Protein AF-A0A0D9NKM1-F1 (afdb_monomer_lite)

pLDDT: mean 74.07, std 20.13, range [27.69, 98.06]

Radius of gyration: 85.57 Å; chains: 1; bounding box: 146×64×256 Å

Sequence (372 aa):
MTLIENIRQVRGDVRSMIGICEGA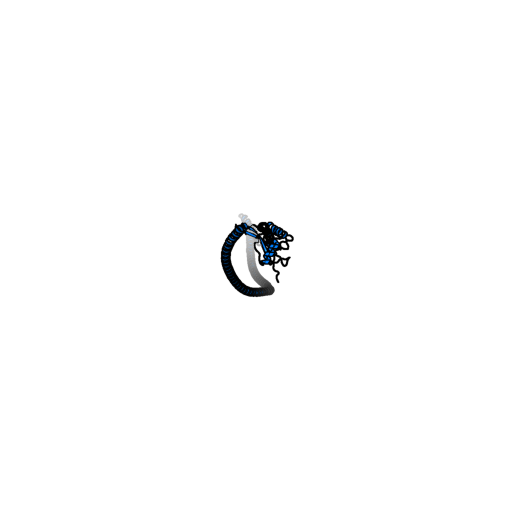SSGAVEEGFKLEVLRLAKSVSAQAENIVEGTAILEDQLQFSEMAQAGMRRELGKLQETFNIRLQDHVKAETKEIKLRLAEHMEKQFNSRFVALVQEVRQADAEASPCQTEREKRLDEKEQRLCEMEKRLTERQEQLTLRETSLRETRIEVNSRMRELAAARGHSSEHVEEMLDGRFLTMQTTLKEISGIGVSIQRQVNITSEVVEQISSDLSKLGGPTPPSTTEAGKPRWLYKYQSLRFWDSTIDGLLNSLGLLNVVGVENMEPKELRQLLLDTLEPTSLQHAILLVVDGPAEVWFCFPGIRHGEEFEAENGQCPYHKNCILVKRVEFHDETGTLKIGLKFRKVHPVV

Structure (mmCIF, N/CA/C/O backbone):
data_AF-A0A0D9NKM1-F1
#
_entry.id   AF-A0A0D9NKM1-F1
#
loop_
_atom_site.group_PDB
_atom_site.id
_atom_site.type_symbol
_atom_site.label_atom_id
_atom_site.label_alt_id
_atom_site.label_comp_id
_atom_site.label_asym_id
_atom_site.label_entity_id
_atom_site.label_seq_id
_atom_site.pdbx_PDB_ins_code
_atom_site.Cartn_x
_atom_site.Cartn_y
_atom_site.Cartn_z
_atom_site.occupancy
_atom_site.B_iso_or_equiv
_atom_site.auth_seq_id
_atom_site.auth_comp_id
_atom_site.auth_asym_id
_atom_site.auth_atom_id
_atom_site.pdbx_PDB_model_num
ATOM 1 N N . MET A 1 1 ? -61.621 1.990 89.778 1.00 58.97 1 MET A N 1
ATOM 2 C CA . MET A 1 1 ? -61.119 3.340 90.114 1.00 58.97 1 MET A CA 1
ATOM 3 C C . MET A 1 1 ? -59.719 3.439 89.519 1.00 58.97 1 MET A C 1
ATOM 5 O O . MET A 1 1 ? -58.965 2.491 89.690 1.00 58.97 1 MET A O 1
ATOM 9 N N . THR A 1 2 ? -59.408 4.443 88.696 1.00 80.81 2 THR A N 1
ATOM 10 C CA . THR A 1 2 ? -58.079 4.536 88.052 1.00 80.81 2 THR A CA 1
ATOM 11 C C . THR A 1 2 ? -57.037 5.031 89.061 1.00 80.81 2 THR A C 1
ATOM 13 O O . THR A 1 2 ? -57.402 5.694 90.027 1.00 80.81 2 THR A O 1
ATOM 16 N N . LEU A 1 3 ? -55.742 4.762 88.846 1.00 79.94 3 LEU A N 1
ATOM 17 C CA . LEU A 1 3 ? -54.659 5.271 89.711 1.00 79.94 3 LEU A CA 1
ATOM 18 C C . LEU A 1 3 ? -54.757 6.794 89.914 1.00 79.94 3 LEU A C 1
ATOM 20 O O . LEU A 1 3 ? -54.610 7.306 91.020 1.00 79.94 3 LEU A O 1
ATOM 24 N N . ILE A 1 4 ? -55.090 7.506 88.835 1.00 81.94 4 ILE A N 1
ATOM 25 C CA . ILE A 1 4 ? -55.340 8.951 88.831 1.00 81.94 4 ILE A CA 1
ATOM 26 C C . ILE A 1 4 ? -56.501 9.319 89.764 1.00 81.94 4 ILE A C 1
ATOM 28 O O . ILE A 1 4 ? -56.433 10.330 90.460 1.00 81.94 4 ILE A O 1
ATOM 32 N N . GLU A 1 5 ? -57.556 8.511 89.792 1.00 82.75 5 GLU A N 1
ATOM 33 C CA . GLU A 1 5 ? -58.716 8.734 90.651 1.00 82.75 5 GLU A CA 1
ATOM 34 C C . GLU A 1 5 ? -58.392 8.481 92.129 1.00 82.75 5 GLU A C 1
ATOM 36 O O . GLU A 1 5 ? -58.763 9.289 92.976 1.00 82.75 5 GLU A O 1
ATOM 41 N N . ASN A 1 6 ? -57.590 7.456 92.436 1.00 82.81 6 ASN A N 1
ATOM 42 C CA . ASN A 1 6 ? -57.100 7.207 93.797 1.00 82.81 6 ASN A CA 1
ATOM 43 C C . ASN A 1 6 ? -56.222 8.369 94.295 1.00 82.81 6 ASN A C 1
ATOM 45 O O . ASN A 1 6 ? -56.398 8.840 95.414 1.00 82.81 6 ASN A O 1
ATOM 49 N N . ILE A 1 7 ? -55.316 8.888 93.452 1.00 81.75 7 ILE A N 1
ATOM 50 C CA . ILE A 1 7 ? -54.470 10.053 93.776 1.00 81.75 7 ILE A CA 1
ATOM 51 C C . ILE A 1 7 ? -55.327 11.297 94.044 1.00 81.75 7 ILE A C 1
ATOM 53 O O . ILE A 1 7 ? -55.065 12.050 94.986 1.00 81.75 7 ILE A O 1
ATOM 57 N N . ARG A 1 8 ? -56.359 11.535 93.224 1.00 85.69 8 ARG A N 1
ATOM 58 C CA . ARG A 1 8 ? -57.293 12.655 93.421 1.00 85.69 8 ARG A CA 1
ATOM 59 C C . ARG A 1 8 ? -58.066 12.523 94.728 1.00 85.69 8 ARG A C 1
ATOM 61 O O . ARG A 1 8 ? -58.210 13.532 95.419 1.00 85.69 8 ARG A O 1
ATOM 68 N N . GLN A 1 9 ? -58.509 11.315 95.068 1.00 84.25 9 GLN A N 1
ATOM 69 C CA . GLN A 1 9 ? -59.251 11.049 96.293 1.00 84.25 9 GLN A CA 1
ATOM 70 C C . GLN A 1 9 ? -58.372 11.215 97.538 1.00 84.25 9 GLN A C 1
ATOM 72 O O . GLN A 1 9 ? -58.764 11.960 98.431 1.00 84.25 9 GLN A O 1
ATOM 77 N N . VAL A 1 10 ? -57.139 10.687 97.549 1.00 86.75 10 VAL A N 1
ATOM 78 C CA . VAL A 1 10 ? -56.172 10.923 98.641 1.00 86.75 10 VAL A CA 1
ATOM 79 C C . VAL A 1 10 ? -55.946 12.417 98.830 1.00 86.75 10 VAL A C 1
ATOM 81 O O . VAL A 1 10 ? -55.981 12.925 99.948 1.00 86.75 10 VAL A O 1
ATOM 84 N N . ARG A 1 11 ? -55.763 13.156 97.728 1.00 84.38 11 ARG A N 1
ATOM 85 C CA . ARG A 1 11 ? -55.582 14.611 97.773 1.00 84.38 11 ARG A CA 1
ATOM 86 C C . ARG A 1 11 ? -56.808 15.332 98.348 1.00 84.38 11 ARG A C 1
ATOM 88 O O . ARG A 1 11 ? -56.641 16.350 99.017 1.00 84.38 11 ARG A O 1
ATOM 95 N N . GLY A 1 12 ? -58.017 14.846 98.065 1.00 84.94 12 GLY A N 1
ATOM 96 C CA . GLY A 1 12 ? -59.276 15.368 98.605 1.00 84.94 12 GLY A CA 1
ATOM 97 C C . GLY A 1 12 ? -59.462 15.055 100.091 1.00 84.94 12 GLY A C 1
ATOM 98 O O . GLY A 1 12 ? -59.785 15.956 100.868 1.00 84.94 12 GLY A O 1
ATOM 99 N N . ASP A 1 13 ? -59.185 13.817 100.496 1.00 84.56 13 ASP A N 1
ATOM 100 C CA . ASP A 1 13 ? -59.302 13.343 101.875 1.00 84.56 13 ASP A CA 1
ATOM 101 C C . ASP A 1 13 ? -58.265 14.038 102.782 1.00 84.56 13 ASP A C 1
ATOM 103 O O . ASP A 1 13 ? -58.630 14.574 103.827 1.00 84.56 13 ASP A O 1
ATOM 107 N N . VAL A 1 14 ? -57.003 14.163 102.344 1.00 83.06 14 VAL A N 1
ATOM 108 C CA . VAL A 1 14 ? -55.947 14.916 103.059 1.00 83.06 14 VAL A CA 1
ATOM 109 C C . VAL A 1 14 ? -56.304 16.398 103.190 1.00 83.06 14 VAL A C 1
ATOM 111 O O . VAL A 1 14 ? -56.140 16.983 104.258 1.00 83.06 14 VAL A O 1
ATOM 114 N N . ARG A 1 15 ? -56.827 17.024 102.128 1.00 85.81 15 ARG A N 1
ATOM 115 C CA . ARG A 1 15 ? -57.275 18.425 102.179 1.00 85.81 15 ARG A CA 1
ATOM 116 C C . ARG A 1 15 ? -58.427 18.616 103.169 1.00 85.81 15 ARG A C 1
ATOM 118 O O . ARG A 1 15 ? -58.456 19.620 103.873 1.00 85.81 15 ARG A O 1
ATOM 125 N N . SER A 1 16 ? -59.343 17.653 103.236 1.00 83.94 16 SER A N 1
ATOM 126 C CA . SER A 1 16 ? -60.451 17.659 104.195 1.00 83.94 16 SER A CA 1
ATOM 127 C C . SER A 1 16 ? -59.942 17.497 105.630 1.00 83.94 16 SER A C 1
ATOM 129 O O . SER A 1 16 ? -60.365 18.243 106.505 1.00 83.94 16 SER A O 1
ATOM 131 N N . MET A 1 17 ? -58.970 16.607 105.866 1.00 82.31 17 MET A N 1
ATOM 132 C CA . MET A 1 17 ? -58.300 16.473 107.168 1.00 82.31 17 MET A CA 1
ATOM 133 C C . MET A 1 17 ? -57.612 17.772 107.606 1.00 82.31 17 MET A C 1
ATOM 135 O O . MET A 1 17 ? -57.764 18.167 108.757 1.00 82.31 17 MET A O 1
ATOM 139 N N . ILE A 1 18 ? -56.889 18.448 106.703 1.00 79.62 18 ILE A N 1
ATOM 140 C CA . ILE A 1 18 ? -56.246 19.744 106.981 1.00 79.62 18 ILE A CA 1
ATOM 141 C C . ILE A 1 18 ? -57.295 20.780 107.404 1.00 79.62 18 ILE A C 1
ATOM 143 O O . ILE A 1 18 ? -57.150 21.377 108.465 1.00 79.62 18 ILE A O 1
ATOM 147 N N . GLY A 1 19 ? -58.386 20.926 106.643 1.00 79.56 19 GLY A N 1
ATOM 148 C CA . GLY A 1 19 ? -59.457 21.875 106.973 1.00 79.56 19 GLY A CA 1
ATOM 149 C C . GLY A 1 19 ? -60.173 21.566 108.296 1.00 79.56 19 GLY A C 1
ATOM 150 O O . GLY A 1 19 ? -60.528 22.482 109.032 1.00 79.56 19 GLY A O 1
ATOM 151 N N . ILE A 1 20 ? -60.339 20.281 108.634 1.00 79.38 20 ILE A N 1
ATOM 152 C CA . ILE A 1 20 ? -60.870 19.834 109.931 1.00 79.38 20 ILE A CA 1
ATOM 153 C C . ILE A 1 20 ? -59.905 20.229 111.066 1.00 79.38 20 ILE A C 1
ATOM 155 O O . ILE A 1 20 ? -60.334 20.818 112.055 1.00 79.38 20 ILE A O 1
ATOM 159 N N . CYS A 1 21 ? -58.600 19.981 110.916 1.00 73.44 21 CYS A N 1
ATOM 160 C CA . CYS A 1 21 ? -57.579 20.356 111.902 1.00 73.44 21 CYS A CA 1
ATOM 161 C C . CYS A 1 21 ? -57.422 21.877 112.083 1.00 73.44 21 CYS A C 1
ATOM 163 O O . CYS A 1 21 ? -57.236 22.332 113.208 1.00 73.44 21 CYS A O 1
ATOM 165 N N . GLU A 1 22 ? -57.515 22.662 111.007 1.00 76.06 22 GLU A N 1
ATOM 166 C CA . GLU A 1 22 ? -57.434 24.132 111.040 1.00 76.06 22 GLU A CA 1
ATOM 167 C C . GLU A 1 22 ? -58.676 24.784 111.678 1.00 76.06 22 GLU A C 1
ATOM 169 O O . GLU A 1 22 ? -58.571 25.853 112.277 1.00 76.06 22 GLU A O 1
ATOM 174 N N . GLY A 1 23 ? -59.849 24.144 111.583 1.00 67.50 23 GLY A N 1
ATOM 175 C CA . GLY A 1 23 ? -61.112 24.638 112.147 1.00 67.50 23 GLY A CA 1
ATOM 176 C C . GLY A 1 23 ? -61.359 24.294 113.623 1.00 67.50 23 GLY A C 1
ATOM 177 O O . GLY A 1 23 ? -62.331 24.777 114.208 1.00 67.50 23 GLY A O 1
ATOM 178 N N . ALA A 1 24 ? -60.516 23.467 114.247 1.00 65.00 24 ALA A N 1
ATOM 179 C CA . ALA A 1 24 ? -60.699 23.010 115.623 1.00 65.00 24 ALA A CA 1
ATOM 180 C C . ALA A 1 24 ? -60.178 24.037 116.652 1.00 65.00 24 ALA A C 1
ATOM 182 O O . ALA A 1 24 ? -59.006 24.035 117.022 1.00 65.00 24 ALA A O 1
ATOM 183 N N . SER A 1 25 ? -61.062 24.906 117.152 1.00 53.19 25 SER A N 1
ATOM 184 C CA . SER A 1 25 ? -60.797 25.801 118.292 1.00 53.19 25 SER A CA 1
ATOM 185 C C . SER A 1 25 ? -61.076 25.098 119.629 1.00 53.19 25 SER A C 1
ATOM 187 O O . SER A 1 25 ? -62.024 24.329 119.762 1.00 53.19 25 SER A O 1
ATOM 189 N N . SER A 1 26 ? -60.232 25.367 120.624 1.00 54.62 26 SER A N 1
ATOM 190 C CA . SER A 1 26 ? -60.142 24.695 121.924 1.00 54.62 26 SER A CA 1
ATOM 191 C C . SER A 1 26 ? -61.455 24.559 122.711 1.00 54.62 26 SER A C 1
ATOM 193 O O . SER A 1 26 ? -62.158 25.546 122.917 1.00 54.62 26 SER A O 1
ATOM 195 N N . GLY A 1 27 ? -61.649 23.374 123.305 1.00 53.91 27 GLY A N 1
ATOM 196 C CA . GLY A 1 27 ? -62.527 23.134 124.457 1.00 53.91 27 GLY A CA 1
ATOM 197 C C . GLY A 1 27 ? -63.888 22.539 124.091 1.00 53.91 27 GLY A C 1
ATOM 198 O O . GLY A 1 27 ? -64.766 23.259 123.645 1.00 53.91 27 GLY A O 1
ATOM 199 N N . ALA A 1 28 ? -64.066 21.236 124.344 1.00 54.88 28 ALA A N 1
ATOM 200 C CA . ALA A 1 28 ? -65.273 20.433 124.071 1.00 54.88 28 ALA A CA 1
ATOM 201 C C . ALA A 1 28 ? -65.529 20.054 122.597 1.00 54.88 28 ALA A C 1
ATOM 203 O O . ALA A 1 28 ? -66.664 20.037 122.133 1.00 54.88 28 ALA A O 1
ATOM 204 N N . VAL A 1 29 ? -64.474 19.666 121.873 1.00 55.06 29 VAL A N 1
ATOM 205 C CA . VAL A 1 29 ? -64.624 18.949 120.600 1.00 55.06 29 VAL A CA 1
ATOM 206 C C . VAL A 1 29 ? -64.626 17.446 120.885 1.00 55.06 29 VAL A C 1
ATOM 208 O O . VAL A 1 29 ? -63.595 16.816 121.130 1.00 55.06 29 VAL A O 1
ATOM 211 N N . GLU A 1 30 ? -65.854 16.945 120.932 1.00 62.06 30 GLU A N 1
ATOM 212 C CA . GLU A 1 30 ? -66.301 15.590 121.220 1.00 62.06 30 GLU A CA 1
ATOM 213 C C . GLU A 1 30 ? -65.730 14.545 120.247 1.00 62.06 30 GLU A C 1
ATOM 215 O O . GLU A 1 30 ? -65.351 14.843 119.113 1.00 62.06 30 GLU A O 1
ATOM 220 N N . GLU A 1 31 ? -65.717 13.293 120.708 1.00 63.28 31 GLU A N 1
ATOM 221 C CA . GLU A 1 31 ? -65.401 12.031 120.020 1.00 63.28 31 GLU A CA 1
ATOM 222 C C . GLU A 1 31 ? -65.609 12.015 118.485 1.00 63.28 31 GLU A C 1
ATOM 224 O O . GLU A 1 31 ? -64.807 11.423 117.760 1.00 63.28 31 GLU A O 1
ATOM 229 N N . GLY A 1 32 ? -66.648 12.691 117.975 1.00 66.75 32 GLY A N 1
ATOM 230 C CA . GLY A 1 32 ? -66.981 12.798 116.550 1.00 66.75 32 GLY A CA 1
ATOM 231 C C . GLY A 1 32 ? -65.878 13.397 115.668 1.00 66.75 32 GLY A C 1
ATOM 232 O O . GLY A 1 32 ? -65.656 12.911 114.561 1.00 66.75 32 GLY A O 1
ATOM 233 N N . PHE A 1 33 ? -65.123 14.383 116.158 1.00 71.81 33 PHE A N 1
ATOM 234 C CA . PHE A 1 33 ? -63.999 14.967 115.411 1.00 71.81 33 PHE A CA 1
ATOM 235 C C . PHE A 1 33 ? -62.850 13.976 115.239 1.00 71.81 33 PHE A C 1
ATOM 237 O O . PHE A 1 33 ? -62.313 13.799 114.146 1.00 71.81 33 PHE A O 1
ATOM 244 N N . LYS A 1 34 ? -62.495 13.290 116.332 1.00 72.12 34 LYS A N 1
ATOM 245 C CA . LYS A 1 34 ? -61.464 12.250 116.311 1.00 72.12 34 LYS A CA 1
ATOM 246 C C . LYS A 1 34 ? -61.879 11.126 115.376 1.00 72.12 34 LYS A C 1
ATOM 248 O O . LYS A 1 34 ? -61.047 10.685 114.596 1.00 72.12 34 LYS A O 1
ATOM 253 N N . LEU A 1 35 ? -63.147 10.707 115.424 1.00 79.12 35 LEU A N 1
ATOM 254 C CA . LEU A 1 35 ? -63.701 9.673 114.551 1.00 79.12 35 LEU A CA 1
ATOM 255 C C . LEU A 1 35 ? -63.630 10.057 113.067 1.00 79.12 35 LEU A C 1
ATOM 257 O O . LEU A 1 35 ? -63.237 9.215 112.264 1.00 79.12 35 LEU A O 1
ATOM 261 N N . GLU A 1 36 ? -63.934 11.305 112.701 1.00 79.19 36 GLU A N 1
ATOM 262 C CA . GLU A 1 36 ? -63.903 11.755 111.303 1.00 79.19 36 GLU A CA 1
ATOM 263 C C . GLU A 1 36 ? -62.473 11.890 110.756 1.00 79.19 36 GLU A C 1
ATOM 265 O O . GLU A 1 36 ? -62.185 11.427 109.650 1.00 79.19 36 GLU A O 1
ATOM 270 N N . VAL A 1 37 ? -61.537 12.416 111.555 1.00 81.94 37 VAL A N 1
ATOM 271 C CA . VAL A 1 37 ? -60.107 12.428 111.199 1.00 81.94 37 VAL A CA 1
ATOM 272 C C . VAL A 1 37 ? -59.565 11.001 111.078 1.00 81.94 37 VAL A C 1
ATOM 274 O O . VAL A 1 37 ? -58.844 10.705 110.128 1.00 81.94 37 VAL A O 1
ATOM 277 N N . LEU A 1 38 ? -59.940 10.085 111.980 1.00 82.56 38 LEU A N 1
ATOM 278 C CA . LEU A 1 38 ? -59.558 8.669 111.892 1.00 82.56 38 LEU A CA 1
ATOM 279 C C . LEU A 1 38 ? -60.162 7.983 110.662 1.00 82.56 38 LEU A C 1
ATOM 281 O O . LEU A 1 38 ? -59.500 7.149 110.045 1.00 82.56 38 LEU A O 1
ATOM 285 N N . ARG A 1 39 ? -61.406 8.317 110.296 1.00 87.25 39 ARG A N 1
ATOM 286 C CA . ARG A 1 39 ? -62.087 7.797 109.103 1.00 87.25 39 ARG A CA 1
ATOM 287 C C . ARG A 1 39 ? -61.369 8.242 107.832 1.00 87.25 39 ARG A C 1
ATOM 289 O O . ARG A 1 39 ? -61.078 7.402 106.982 1.00 87.25 39 ARG A O 1
ATOM 296 N N . LEU A 1 40 ? -61.043 9.530 107.722 1.00 85.19 40 LEU A N 1
ATOM 297 C CA . LEU A 1 40 ? -60.286 10.074 106.594 1.00 85.19 40 LEU A CA 1
ATOM 298 C C . LEU A 1 40 ? -58.852 9.535 106.560 1.00 85.19 40 LEU A C 1
ATOM 300 O O . LEU A 1 40 ? -58.395 9.139 105.496 1.00 85.19 40 LEU A O 1
ATOM 304 N N . ALA A 1 41 ? -58.173 9.403 107.703 1.00 80.69 41 ALA A N 1
ATOM 305 C CA . ALA A 1 41 ? -56.839 8.804 107.771 1.00 80.69 41 ALA A CA 1
ATOM 306 C C . ALA A 1 41 ? -56.837 7.337 107.304 1.00 80.69 41 ALA A C 1
ATOM 308 O O . ALA A 1 41 ? -55.953 6.930 106.554 1.00 80.69 41 ALA A O 1
ATOM 309 N N . LYS A 1 42 ? -57.854 6.549 107.683 1.00 86.00 42 LYS A N 1
ATOM 310 C CA . LYS A 1 42 ? -58.045 5.179 107.174 1.00 86.00 42 LYS A CA 1
ATOM 311 C C . LYS A 1 42 ? -58.326 5.156 105.670 1.00 86.00 42 LYS A C 1
ATOM 313 O O . LYS A 1 42 ? -57.785 4.304 104.975 1.00 86.00 42 LYS A O 1
ATOM 318 N N . SER A 1 43 ? -59.131 6.096 105.170 1.00 87.31 43 SER A N 1
ATOM 319 C CA . SER A 1 43 ? -59.419 6.258 103.736 1.00 87.31 43 SER A CA 1
ATOM 320 C C . SER A 1 43 ? -58.154 6.592 102.935 1.00 87.31 43 SER A C 1
ATOM 322 O O . SER A 1 43 ? -57.856 5.924 101.946 1.00 87.31 43 SER A O 1
ATOM 324 N N . VAL A 1 44 ? -57.358 7.553 103.420 1.00 87.06 44 VAL A N 1
ATOM 325 C CA . VAL A 1 44 ? -56.059 7.939 102.851 1.00 87.06 44 VAL A CA 1
ATOM 326 C C . VAL A 1 44 ? -55.086 6.767 102.863 1.00 87.06 44 VAL A C 1
ATOM 328 O O . VAL A 1 44 ? -54.449 6.517 101.847 1.00 87.06 44 VAL A O 1
ATOM 331 N N . SER A 1 45 ? -54.991 6.026 103.972 1.00 84.31 45 SER A N 1
ATOM 332 C CA . SER A 1 45 ? -54.122 4.846 104.072 1.00 84.31 45 SER A CA 1
ATOM 333 C C . SER A 1 45 ? -54.512 3.773 103.054 1.00 84.31 45 SER A C 1
ATOM 335 O O . SER A 1 45 ? -53.669 3.330 102.282 1.00 84.31 45 SER A O 1
ATOM 337 N N . ALA A 1 46 ? -55.797 3.412 102.985 1.00 85.69 46 ALA A N 1
ATOM 338 C CA . ALA A 1 46 ? -56.287 2.402 102.048 1.00 85.69 46 ALA A CA 1
ATOM 339 C C . ALA A 1 46 ? -56.105 2.830 100.581 1.00 85.69 46 ALA A C 1
ATOM 341 O O . ALA A 1 46 ? -55.773 2.025 99.714 1.00 85.69 46 ALA A O 1
ATOM 342 N N . GLN A 1 47 ? -56.307 4.111 100.270 1.00 86.94 47 GLN A N 1
ATOM 343 C CA . GLN A 1 47 ? -56.078 4.616 98.918 1.00 86.94 47 GLN A CA 1
ATOM 344 C C . GLN A 1 47 ? -54.590 4.748 98.584 1.00 86.94 47 GLN A C 1
ATOM 346 O O . GLN A 1 47 ? -54.231 4.533 97.431 1.00 86.94 47 GLN A O 1
ATOM 351 N N . ALA A 1 48 ? -53.728 5.062 99.553 1.00 82.62 48 ALA A N 1
ATOM 352 C CA . ALA A 1 48 ? -52.280 5.052 99.371 1.00 82.62 48 ALA A CA 1
ATOM 353 C C . ALA A 1 48 ? -51.770 3.637 99.061 1.00 82.62 48 ALA A C 1
ATOM 355 O O . ALA A 1 48 ? -50.983 3.477 98.134 1.00 82.62 48 ALA A O 1
ATOM 356 N N . GLU A 1 49 ? -52.280 2.613 99.748 1.00 86.12 49 GLU A N 1
ATOM 357 C CA . GLU A 1 49 ? -52.002 1.204 99.430 1.00 86.12 49 GLU A CA 1
ATOM 358 C C . GLU A 1 49 ? -52.446 0.850 98.000 1.00 86.12 49 GLU A C 1
ATOM 360 O O . GLU A 1 49 ? -51.644 0.344 97.216 1.00 86.12 49 GLU A O 1
ATOM 365 N N . ASN A 1 50 ? -53.666 1.235 97.605 1.00 88.62 50 ASN A N 1
ATOM 366 C CA . ASN A 1 50 ? -54.153 1.047 96.230 1.00 88.62 50 ASN A CA 1
ATOM 367 C C . ASN A 1 50 ? -53.311 1.800 95.178 1.00 88.62 50 ASN A C 1
ATOM 369 O O . ASN A 1 50 ? -53.244 1.385 94.020 1.00 88.62 50 ASN A O 1
ATOM 373 N N . ILE A 1 51 ? -52.714 2.943 95.538 1.00 89.31 51 ILE A N 1
ATOM 374 C CA . ILE A 1 51 ? -51.799 3.684 94.660 1.00 89.31 51 ILE A CA 1
ATOM 375 C C . ILE A 1 51 ? -50.490 2.919 94.508 1.00 89.31 51 ILE A C 1
ATOM 377 O O . ILE A 1 51 ? -50.051 2.744 93.377 1.00 89.31 51 ILE A O 1
ATOM 381 N N . VAL A 1 52 ? -49.902 2.443 95.610 1.00 87.62 52 VAL A N 1
ATOM 382 C CA . VAL A 1 52 ? -48.657 1.659 95.600 1.00 87.62 52 VAL A CA 1
ATOM 383 C C . VAL A 1 52 ? -48.821 0.391 94.758 1.00 87.62 52 VAL A C 1
ATOM 385 O O . VAL A 1 52 ? -47.999 0.125 93.879 1.00 87.62 52 VAL A O 1
ATOM 388 N N . GLU A 1 53 ? -49.916 -0.345 94.950 1.00 88.69 53 GLU A N 1
ATOM 389 C CA . GLU A 1 53 ? -50.225 -1.542 94.160 1.00 88.69 53 GLU A CA 1
ATOM 390 C C . GLU A 1 53 ? -50.440 -1.199 92.675 1.00 88.69 53 GLU A C 1
ATOM 392 O O . GLU A 1 53 ? -49.864 -1.833 91.790 1.00 88.69 53 GLU A O 1
ATOM 397 N N . GLY A 1 54 ? -51.191 -0.131 92.382 1.00 89.56 54 GLY A N 1
ATOM 398 C CA . GLY A 1 54 ? -51.400 0.335 91.012 1.00 89.56 54 GLY A CA 1
ATOM 399 C C . GLY A 1 54 ? -50.117 0.807 90.316 1.00 89.56 54 GLY A C 1
ATOM 400 O O . GLY A 1 54 ? -49.966 0.592 89.113 1.00 89.56 54 GLY A O 1
ATOM 401 N N . THR A 1 55 ? -49.179 1.421 91.046 1.00 89.06 55 THR A N 1
ATOM 402 C CA . THR A 1 55 ? -47.867 1.804 90.502 1.00 89.06 55 THR A CA 1
ATOM 403 C C . THR A 1 55 ? -46.987 0.598 90.209 1.00 89.06 55 THR A C 1
ATOM 405 O O . THR A 1 55 ? -46.363 0.582 89.153 1.00 89.06 55 THR A O 1
ATOM 408 N N . ALA A 1 56 ? -46.997 -0.428 91.067 1.00 90.50 56 ALA A N 1
ATOM 409 C CA . ALA A 1 56 ? -46.240 -1.657 90.832 1.00 90.50 56 ALA A CA 1
ATOM 410 C C . ALA A 1 56 ? -46.708 -2.371 89.550 1.00 90.50 56 ALA A C 1
ATOM 412 O O . ALA A 1 56 ? -45.894 -2.751 88.716 1.00 90.50 56 ALA A O 1
ATOM 413 N N . ILE A 1 57 ? -48.027 -2.448 89.324 1.00 92.81 57 ILE A N 1
ATOM 414 C CA . ILE A 1 57 ? -48.591 -3.039 88.097 1.00 92.81 57 ILE A CA 1
ATOM 415 C C . ILE A 1 57 ? -48.155 -2.266 86.841 1.00 92.81 57 ILE A C 1
ATOM 417 O O . ILE A 1 57 ? -47.842 -2.874 85.817 1.00 92.81 57 ILE A O 1
ATOM 421 N N . LEU A 1 58 ? -48.155 -0.929 86.882 1.00 92.31 58 LEU A N 1
ATOM 422 C CA . LEU A 1 58 ? -47.715 -0.114 85.742 1.00 92.31 58 LEU A CA 1
ATOM 423 C C . LEU A 1 58 ? -46.211 -0.244 85.483 1.00 92.31 58 LEU A C 1
ATOM 425 O O . LEU A 1 58 ? -45.800 -0.212 84.324 1.00 92.31 58 LEU A O 1
ATOM 429 N N . GLU A 1 59 ? -45.405 -0.394 86.532 1.00 93.81 59 GLU A N 1
ATOM 430 C CA . GLU A 1 59 ? -43.967 -0.636 86.415 1.00 93.81 59 GLU A CA 1
ATOM 431 C C . GLU A 1 59 ? -43.688 -1.988 85.746 1.00 93.81 59 GLU A C 1
ATOM 433 O O . GLU A 1 59 ? -42.938 -2.037 84.770 1.00 93.81 59 GLU A O 1
ATOM 438 N N . ASP A 1 60 ? -44.381 -3.051 86.163 1.00 94.88 60 ASP A N 1
ATOM 439 C CA . ASP A 1 60 ? -44.302 -4.368 85.520 1.00 94.88 60 ASP A CA 1
ATOM 440 C C . ASP A 1 60 ? -44.722 -4.307 84.040 1.00 94.88 60 ASP A C 1
ATOM 442 O O . ASP A 1 60 ? -44.067 -4.880 83.164 1.00 94.88 60 ASP A O 1
ATOM 446 N N . GLN A 1 61 ? -45.798 -3.575 83.726 1.00 94.50 61 GLN A N 1
ATOM 447 C CA . GLN A 1 61 ? -46.253 -3.377 82.344 1.00 94.50 61 GLN A CA 1
ATOM 448 C C . GLN A 1 61 ? -45.243 -2.590 81.501 1.00 94.50 61 GLN A C 1
ATOM 450 O O . GLN A 1 61 ? -45.028 -2.926 80.331 1.00 94.50 61 GLN A O 1
ATOM 455 N N . LEU A 1 62 ? -44.617 -1.557 82.075 1.00 94.88 62 LEU A N 1
ATOM 456 C CA . LEU A 1 62 ? -43.582 -0.775 81.406 1.00 94.88 62 LEU A CA 1
ATOM 457 C C . LEU A 1 62 ? -42.363 -1.650 81.105 1.00 94.88 62 LEU A C 1
ATOM 459 O O . LEU A 1 62 ? -41.932 -1.700 79.953 1.00 94.88 62 LEU A O 1
ATOM 463 N N . GLN A 1 63 ? -41.874 -2.405 82.093 1.00 95.94 63 GLN A N 1
ATOM 464 C CA . GLN A 1 63 ? -40.757 -3.334 81.911 1.00 95.94 63 GLN A CA 1
ATOM 465 C C . GLN A 1 63 ? -41.073 -4.392 80.846 1.00 95.94 63 GLN A C 1
ATOM 467 O O . GLN A 1 63 ? -40.255 -4.646 79.958 1.00 95.94 63 GLN A O 1
ATOM 472 N N . PHE A 1 64 ? -42.281 -4.966 80.864 1.00 95.38 64 PHE A N 1
ATOM 473 C CA . PHE A 1 64 ? -42.711 -5.923 79.844 1.00 95.38 64 PHE A CA 1
ATOM 474 C C . PHE A 1 64 ? -42.720 -5.300 78.438 1.00 95.38 64 PHE A C 1
ATOM 476 O O . PHE A 1 64 ? -42.229 -5.907 77.481 1.00 95.38 64 PHE A O 1
ATOM 483 N N . SER A 1 65 ? -43.226 -4.070 78.303 1.00 95.44 65 SER A N 1
ATOM 484 C CA . SER A 1 65 ? -43.234 -3.329 77.037 1.00 95.44 65 SER A CA 1
ATOM 485 C C . SER A 1 65 ? -41.819 -3.015 76.537 1.00 95.44 65 SER A C 1
ATOM 487 O O . SER A 1 65 ? -41.529 -3.181 75.351 1.00 95.44 65 SER A O 1
ATOM 489 N N . GLU A 1 66 ? -40.910 -2.599 77.420 1.00 95.94 66 GLU A N 1
ATOM 490 C CA . GLU A 1 66 ? -39.510 -2.329 77.077 1.00 95.94 66 GLU A CA 1
ATOM 491 C C . GLU A 1 66 ? -38.784 -3.596 76.617 1.00 95.94 66 GLU A C 1
ATOM 493 O O . GLU A 1 66 ? -38.095 -3.585 75.590 1.00 95.94 66 GLU A O 1
ATOM 498 N N . MET A 1 67 ? -38.993 -4.718 77.314 1.00 95.69 67 MET A N 1
ATOM 499 C CA . MET A 1 67 ? -38.461 -6.020 76.909 1.00 95.69 67 MET A CA 1
ATOM 500 C C . MET A 1 67 ? -39.006 -6.454 75.544 1.00 95.69 67 MET A C 1
ATOM 502 O O . MET A 1 67 ? -38.235 -6.914 74.694 1.00 95.69 67 MET A O 1
ATOM 506 N N . ALA A 1 68 ? -40.306 -6.267 75.297 1.00 95.38 68 ALA A N 1
ATOM 507 C CA . ALA A 1 68 ? -40.923 -6.550 74.005 1.00 95.38 68 ALA A CA 1
ATOM 508 C C . ALA A 1 68 ? -40.341 -5.661 72.891 1.00 95.38 68 ALA A C 1
ATOM 510 O O . ALA A 1 68 ? -39.988 -6.159 71.819 1.00 95.38 68 ALA A O 1
ATOM 511 N N . GLN A 1 69 ? -40.148 -4.363 73.147 1.00 96.19 69 GLN A N 1
ATOM 512 C CA . GLN A 1 69 ? -39.540 -3.435 72.192 1.00 96.19 69 GLN A CA 1
ATOM 513 C C . GLN A 1 69 ? -38.078 -3.796 71.893 1.00 96.19 69 GLN A C 1
ATOM 515 O O . GLN A 1 69 ? -37.662 -3.785 70.731 1.00 96.19 69 GLN A O 1
ATOM 520 N N . ALA A 1 70 ? -37.297 -4.166 72.910 1.00 95.69 70 ALA A N 1
ATOM 521 C CA . ALA A 1 70 ? -35.932 -4.656 72.739 1.00 95.69 70 ALA A CA 1
ATOM 522 C C . ALA A 1 70 ? -35.888 -5.982 71.957 1.00 95.69 70 ALA A C 1
ATOM 524 O O . ALA A 1 70 ? -34.960 -6.216 71.178 1.00 95.69 70 ALA A O 1
ATOM 525 N N . GLY A 1 71 ? -36.894 -6.846 72.130 1.00 96.31 71 GLY A N 1
ATOM 526 C CA . GLY A 1 71 ? -37.105 -8.040 71.311 1.00 96.31 71 GLY A CA 1
ATOM 527 C C . GLY A 1 71 ? -37.338 -7.692 69.840 1.00 96.31 71 GLY A C 1
ATOM 528 O O . GLY A 1 71 ? -36.588 -8.146 68.979 1.00 96.31 71 GLY A O 1
ATOM 529 N N . MET A 1 72 ? -38.299 -6.809 69.556 1.00 96.38 72 MET A N 1
ATOM 530 C CA . MET A 1 72 ? -38.606 -6.370 68.189 1.00 96.38 72 MET A CA 1
ATOM 531 C C . MET A 1 72 ? -37.408 -5.714 67.495 1.00 96.38 72 MET A C 1
ATOM 533 O O . MET A 1 72 ? -37.143 -6.003 66.331 1.00 96.38 72 MET A O 1
ATOM 537 N N . ARG A 1 73 ? -36.636 -4.876 68.202 1.00 96.94 73 ARG A N 1
ATOM 538 C CA . ARG A 1 73 ? -35.414 -4.267 67.646 1.00 96.94 73 ARG A CA 1
ATOM 539 C C . ARG A 1 73 ? -34.363 -5.316 67.274 1.00 96.94 73 ARG A C 1
ATOM 541 O O . ARG A 1 73 ? -33.722 -5.182 66.235 1.00 96.94 73 ARG A O 1
ATOM 548 N N . ARG A 1 74 ? -34.202 -6.369 68.085 1.00 96.62 74 ARG A N 1
ATOM 549 C CA . ARG A 1 74 ? -33.292 -7.483 67.770 1.00 96.62 74 ARG A CA 1
ATOM 550 C C . ARG A 1 74 ? -33.756 -8.272 66.549 1.00 96.62 74 ARG A C 1
ATOM 552 O O . ARG A 1 74 ? -32.931 -8.567 65.690 1.00 96.62 74 ARG A O 1
ATOM 559 N N . GLU A 1 75 ? -35.046 -8.581 66.445 1.00 97.38 75 GLU A N 1
ATOM 560 C CA . GLU A 1 75 ? -35.589 -9.286 65.275 1.00 97.38 75 GLU A CA 1
ATOM 561 C C . GLU A 1 75 ? -35.489 -8.446 63.997 1.00 97.38 75 GLU A C 1
ATOM 563 O O . GLU A 1 75 ? -35.105 -8.967 62.951 1.00 97.38 75 GLU A O 1
ATOM 568 N N . LEU A 1 76 ? -35.718 -7.131 64.082 1.00 97.31 76 LEU A N 1
ATOM 569 C CA . LEU A 1 76 ? -35.502 -6.221 62.957 1.00 97.31 76 LEU A CA 1
ATOM 570 C C . LEU A 1 76 ? -34.033 -6.216 62.510 1.00 97.31 76 LEU A C 1
ATOM 572 O O . LEU A 1 76 ? -33.766 -6.289 61.314 1.00 97.31 76 LEU A O 1
ATOM 576 N N . GLY A 1 77 ? -33.087 -6.202 63.456 1.00 97.44 77 GLY A N 1
ATOM 577 C CA . GLY A 1 77 ? -31.657 -6.307 63.154 1.00 97.44 77 GLY A CA 1
ATOM 578 C C . GLY A 1 77 ? -31.296 -7.614 62.439 1.00 97.44 77 GLY A C 1
ATOM 579 O O . GLY A 1 77 ? -30.589 -7.589 61.434 1.00 97.44 77 GLY A O 1
ATOM 580 N N . LYS A 1 78 ? -31.841 -8.753 62.889 1.00 97.38 78 LYS A N 1
ATOM 581 C CA . LYS A 1 78 ? -31.652 -10.055 62.220 1.00 97.38 78 LYS A CA 1
ATOM 582 C C . LYS A 1 78 ? -32.241 -10.074 60.809 1.00 97.38 78 LYS A C 1
ATOM 584 O O . LYS A 1 78 ? -31.627 -10.620 59.890 1.00 97.38 78 LYS A O 1
ATOM 589 N N . LEU A 1 79 ? -33.426 -9.491 60.630 1.00 97.38 79 LEU A N 1
ATOM 590 C CA . LEU A 1 79 ? -34.084 -9.417 59.329 1.00 97.38 79 LEU A CA 1
ATOM 591 C C . LEU A 1 79 ? -33.296 -8.528 58.362 1.00 97.38 79 LEU A C 1
ATOM 593 O O . LEU A 1 79 ? -33.092 -8.913 57.213 1.00 97.38 79 LEU A O 1
ATOM 597 N N . GLN A 1 80 ? -32.815 -7.378 58.837 1.00 98.06 80 GLN A N 1
ATOM 598 C CA . GLN A 1 80 ? -31.988 -6.465 58.056 1.00 98.06 80 GLN A CA 1
ATOM 599 C C . GLN A 1 80 ? -30.669 -7.123 57.636 1.00 98.06 80 GLN A C 1
ATOM 601 O O . GLN A 1 80 ? -30.284 -7.021 56.474 1.00 98.06 80 GLN A O 1
ATOM 606 N N . GLU A 1 81 ? -30.020 -7.862 58.536 1.00 97.88 81 GLU A N 1
ATOM 607 C CA . GLU A 1 81 ? -28.800 -8.602 58.208 1.00 97.88 81 GLU A CA 1
ATOM 608 C C . GLU A 1 81 ? -29.064 -9.694 57.163 1.00 97.88 81 GLU A C 1
ATOM 610 O O . GLU A 1 81 ? -28.360 -9.798 56.160 1.00 97.88 81 GLU A O 1
ATOM 615 N N . THR A 1 82 ? -30.150 -10.453 57.330 1.00 97.69 82 THR A N 1
ATOM 616 C CA . THR A 1 82 ? -30.559 -11.477 56.356 1.00 97.69 82 THR A CA 1
ATOM 617 C C . THR A 1 82 ? -30.847 -10.864 54.984 1.00 97.69 82 THR A C 1
ATOM 619 O O . THR A 1 82 ? -30.481 -11.437 53.955 1.00 97.69 82 THR A O 1
ATOM 622 N N . PHE A 1 83 ? -31.496 -9.699 54.954 1.00 97.75 83 PHE A N 1
ATOM 623 C CA . PHE A 1 83 ? -31.760 -8.963 53.723 1.00 97.75 83 PHE A CA 1
ATOM 624 C C . PHE A 1 83 ? -30.461 -8.500 53.055 1.00 97.75 83 PHE A C 1
ATOM 626 O O . PHE A 1 83 ? -30.287 -8.727 51.859 1.00 97.75 83 PHE A O 1
ATOM 633 N N . ASN A 1 84 ? -29.529 -7.929 53.821 1.00 97.81 84 ASN A N 1
ATOM 634 C CA . ASN A 1 84 ? -28.238 -7.468 53.311 1.00 97.81 84 ASN A CA 1
ATOM 635 C C . ASN A 1 84 ? -27.417 -8.610 52.702 1.00 97.81 84 ASN A C 1
ATOM 637 O O . ASN A 1 84 ? -26.906 -8.461 51.592 1.00 97.81 84 ASN A O 1
ATOM 641 N N . ILE A 1 85 ? -27.344 -9.761 53.379 1.00 97.81 85 ILE A N 1
ATOM 642 C CA . ILE A 1 85 ? -26.632 -10.945 52.874 1.00 97.81 85 ILE A CA 1
ATOM 643 C C . ILE A 1 85 ? -27.249 -11.411 51.551 1.00 97.81 85 ILE A C 1
ATOM 645 O O . ILE A 1 85 ? -26.539 -11.568 50.558 1.00 97.81 85 ILE A O 1
ATOM 649 N N . ARG A 1 86 ? -28.580 -11.558 51.492 1.00 97.50 86 ARG A N 1
ATOM 650 C CA . ARG A 1 86 ? -29.274 -11.989 50.265 1.00 97.50 86 ARG A CA 1
ATOM 651 C C . ARG A 1 86 ? -29.097 -11.005 49.118 1.00 97.50 86 ARG A C 1
ATOM 653 O O . ARG A 1 86 ? -28.895 -11.429 47.983 1.00 97.50 86 ARG A O 1
ATOM 660 N N . LEU A 1 87 ? -29.165 -9.706 49.404 1.00 97.44 87 LEU A N 1
ATOM 661 C CA . LEU A 1 87 ? -28.938 -8.669 48.406 1.00 97.44 87 LEU A CA 1
ATOM 662 C C . LEU A 1 87 ? -27.508 -8.754 47.865 1.00 97.44 87 LEU A C 1
ATOM 664 O O . LEU A 1 87 ? -27.308 -8.722 46.653 1.00 97.44 87 LEU A O 1
ATOM 668 N N . GLN A 1 88 ? -26.519 -8.914 48.744 1.00 97.81 88 GLN A N 1
ATOM 669 C CA . GLN A 1 88 ? -25.122 -9.020 48.345 1.00 97.81 88 GLN A CA 1
ATOM 670 C C . GLN A 1 88 ? -24.857 -10.276 47.504 1.00 97.81 88 GLN A C 1
ATOM 672 O O . GLN A 1 88 ? -24.147 -10.197 46.499 1.00 97.81 88 GLN A O 1
ATOM 677 N N . ASP A 1 89 ? -25.433 -11.418 47.876 1.00 97.75 89 ASP A N 1
ATOM 678 C CA . ASP A 1 89 ? -25.298 -12.666 47.122 1.00 97.75 89 ASP A CA 1
ATOM 679 C C . ASP A 1 89 ? -25.983 -12.581 45.756 1.00 97.75 89 ASP A C 1
ATOM 681 O O . ASP A 1 89 ? -25.400 -12.991 44.750 1.00 97.75 89 ASP A O 1
ATOM 685 N N . HIS A 1 90 ? -27.171 -11.975 45.690 1.00 97.69 90 HIS A N 1
ATOM 686 C CA . HIS A 1 90 ? -27.873 -11.757 44.429 1.00 97.69 90 HIS A CA 1
ATOM 687 C C . HIS A 1 90 ? -27.085 -10.828 43.496 1.00 97.69 90 HIS A C 1
ATOM 689 O O . HIS A 1 90 ? -26.853 -11.173 42.339 1.00 97.69 90 HIS A O 1
ATOM 695 N N . VAL A 1 91 ? -26.568 -9.706 44.012 1.00 97.81 91 VAL A N 1
ATOM 696 C CA . VAL A 1 91 ? -25.722 -8.783 43.236 1.00 97.81 91 VAL A CA 1
ATOM 697 C C . VAL A 1 91 ? -24.450 -9.477 42.741 1.00 97.81 91 VAL A C 1
ATOM 699 O O . VAL A 1 91 ? -24.052 -9.283 41.589 1.00 97.81 91 VAL A O 1
ATOM 702 N N . LYS A 1 92 ? -23.807 -10.315 43.566 1.00 97.50 92 LYS A N 1
ATOM 703 C CA . LYS A 1 92 ? -22.635 -11.105 43.147 1.00 97.50 92 LYS A CA 1
ATOM 704 C C . LYS A 1 92 ? -22.983 -12.100 42.037 1.00 97.50 92 LYS A C 1
ATOM 706 O O . LYS A 1 92 ? -22.207 -12.221 41.087 1.00 97.50 92 LYS A O 1
ATOM 711 N N . ALA A 1 93 ? -24.115 -12.794 42.148 1.00 97.31 93 ALA A N 1
ATOM 712 C CA . ALA A 1 93 ? -24.573 -13.759 41.151 1.00 97.31 93 ALA A CA 1
ATOM 713 C C . ALA A 1 93 ? -24.876 -13.079 39.805 1.00 97.31 93 ALA A C 1
ATOM 715 O O . ALA A 1 93 ? -24.289 -13.463 38.794 1.00 97.31 93 ALA A O 1
ATOM 716 N N . GLU A 1 94 ? -25.674 -12.009 39.815 1.00 97.25 94 GLU A N 1
ATOM 717 C CA . GLU A 1 94 ? -25.997 -11.196 38.631 1.00 97.25 94 GLU A CA 1
ATOM 718 C C . GLU A 1 94 ? -24.731 -10.634 37.972 1.00 97.25 94 GLU A C 1
ATOM 720 O O . GLU A 1 94 ? -24.528 -10.755 36.766 1.00 97.25 94 GLU A O 1
ATOM 725 N N . THR A 1 95 ? -23.803 -10.093 38.768 1.00 96.94 95 THR A N 1
ATOM 726 C CA . THR A 1 95 ? -22.531 -9.568 38.245 1.00 96.94 95 THR A CA 1
ATOM 727 C C . THR A 1 95 ? -21.711 -10.657 37.551 1.00 96.94 95 THR A C 1
ATOM 729 O O . THR A 1 95 ? -21.085 -10.403 36.518 1.00 96.94 95 THR A O 1
ATOM 732 N N . LYS A 1 96 ? -21.682 -11.875 38.107 1.00 97.50 96 LYS A N 1
ATOM 733 C CA . LYS A 1 96 ? -20.977 -13.012 37.503 1.00 97.50 96 LYS A CA 1
ATOM 734 C C . LYS A 1 96 ? -21.633 -13.428 36.187 1.00 97.50 96 LYS A C 1
ATOM 736 O O . LYS A 1 96 ? -20.922 -13.677 35.216 1.00 97.50 96 LYS A O 1
ATOM 741 N N . GLU A 1 97 ? -22.959 -13.467 36.147 1.00 97.69 97 GLU A N 1
ATOM 742 C CA . GLU A 1 97 ? -23.714 -13.829 34.950 1.00 97.69 97 GLU A CA 1
ATOM 743 C C . GLU A 1 97 ? -23.539 -12.800 33.826 1.00 97.69 97 GLU A C 1
ATOM 745 O O . GLU A 1 97 ? -23.260 -13.171 32.686 1.00 97.69 97 GLU A O 1
ATOM 750 N N . ILE A 1 98 ? -23.604 -11.505 34.148 1.00 96.12 98 ILE A N 1
ATOM 751 C CA . ILE A 1 98 ? -23.365 -10.419 33.188 1.00 96.12 98 ILE A CA 1
ATOM 752 C C . ILE A 1 98 ? -21.950 -10.509 32.611 1.00 96.12 98 ILE A C 1
ATOM 754 O O . ILE A 1 98 ? -21.776 -10.398 31.398 1.00 96.12 98 ILE A O 1
ATOM 758 N N . LYS A 1 99 ? -20.932 -10.751 33.449 1.00 95.81 99 LYS A N 1
ATOM 759 C CA . LYS A 1 99 ? -19.546 -10.930 32.981 1.00 95.81 99 LYS A CA 1
ATOM 760 C C . LYS A 1 99 ? -19.411 -12.110 32.020 1.00 95.81 99 LYS A C 1
ATOM 762 O O . LYS A 1 99 ? -18.708 -11.986 31.021 1.00 95.81 99 LYS A O 1
ATOM 767 N N . LEU A 1 100 ? -20.084 -13.224 32.305 1.00 96.81 100 LEU A N 1
ATOM 768 C CA . LEU A 1 100 ? -20.063 -14.407 31.446 1.00 96.81 100 LEU A CA 1
ATOM 769 C C . LEU A 1 100 ? -20.738 -14.128 30.095 1.00 96.81 100 LEU A C 1
ATOM 771 O O . LEU A 1 100 ? -20.135 -14.369 29.053 1.00 96.81 100 LEU A O 1
ATOM 775 N N . ARG A 1 101 ? -21.928 -13.511 30.106 1.00 96.31 101 ARG A N 1
ATOM 776 C CA . ARG A 1 101 ? -22.634 -13.095 28.881 1.00 96.31 101 ARG A CA 1
ATOM 777 C C . ARG A 1 101 ? -21.808 -12.120 28.038 1.00 96.31 101 ARG A C 1
ATOM 779 O O . ARG A 1 101 ? -21.777 -12.238 26.814 1.00 96.31 101 ARG A O 1
ATOM 786 N N . LEU A 1 102 ? -21.118 -11.173 28.677 1.00 95.00 102 LEU A N 1
ATOM 787 C CA . LEU A 1 102 ? -20.250 -10.222 27.984 1.00 95.00 102 LEU A CA 1
ATOM 788 C C . LEU A 1 102 ? -19.052 -10.928 27.331 1.00 95.00 102 LEU A C 1
ATOM 790 O O . LEU A 1 102 ? -18.743 -10.645 26.176 1.00 95.00 102 LEU A O 1
ATOM 794 N N . ALA A 1 103 ? -18.406 -11.857 28.042 1.00 93.56 103 ALA A N 1
ATOM 795 C CA . ALA A 1 103 ? -17.282 -12.629 27.515 1.00 93.56 103 ALA A CA 1
ATOM 796 C C . ALA A 1 103 ? -17.691 -13.465 26.294 1.00 93.56 103 ALA A C 1
ATOM 798 O O . ALA A 1 103 ? -17.053 -13.358 25.249 1.00 93.56 103 ALA A O 1
ATOM 799 N N . GLU A 1 104 ? -18.803 -14.202 26.381 1.00 96.00 104 GLU A N 1
ATOM 800 C CA . GLU A 1 104 ? -19.336 -14.972 25.251 1.00 96.00 104 GLU A CA 1
ATOM 801 C C . GLU A 1 104 ? -19.675 -14.083 24.051 1.00 96.00 104 GLU A C 1
ATOM 803 O O . GLU A 1 104 ? -19.406 -14.439 22.902 1.00 96.00 104 GLU A O 1
ATOM 808 N N . HIS A 1 105 ? -20.277 -12.915 24.295 1.00 94.50 105 HIS A N 1
ATOM 809 C CA . HIS A 1 105 ? -20.602 -11.977 23.227 1.00 94.50 105 HIS A CA 1
ATOM 810 C C . HIS A 1 105 ? -19.338 -11.432 22.547 1.00 94.50 105 HIS A C 1
ATOM 812 O O . HIS A 1 105 ? -19.283 -11.378 21.316 1.00 94.50 105 HIS A O 1
ATOM 818 N N . MET A 1 106 ? -18.312 -11.058 23.321 1.00 91.38 106 MET A N 1
ATOM 819 C CA . MET A 1 106 ? -17.031 -10.600 22.773 1.00 91.38 106 MET A CA 1
ATOM 820 C C . MET A 1 106 ? -16.327 -11.699 21.978 1.00 91.38 106 MET A C 1
ATOM 822 O O . MET A 1 106 ? -15.826 -11.423 20.893 1.00 91.38 106 MET A O 1
ATOM 826 N N . GLU A 1 107 ? -16.323 -12.935 22.473 1.00 92.88 107 GLU A N 1
ATOM 827 C CA . GLU A 1 107 ? -15.714 -14.071 21.780 1.00 92.88 107 GLU A CA 1
ATOM 828 C C . GLU A 1 107 ? -16.421 -14.359 20.450 1.00 92.88 107 GLU A C 1
ATOM 830 O O . GLU A 1 107 ? -15.768 -14.488 19.415 1.00 92.88 107 GLU A O 1
ATOM 835 N N . LYS A 1 108 ? -17.761 -14.363 20.432 1.00 94.00 108 LYS A N 1
ATOM 836 C CA . LYS A 1 108 ? -18.545 -14.526 19.195 1.00 94.00 108 LYS A CA 1
ATOM 837 C C . LYS A 1 108 ? -18.282 -13.400 18.192 1.00 94.00 108 LYS A C 1
ATOM 839 O O . LYS A 1 108 ? -18.078 -13.676 17.011 1.00 94.00 108 LYS A O 1
ATOM 844 N N . GLN A 1 109 ? -18.255 -12.144 18.649 1.00 93.56 109 GLN A N 1
ATOM 845 C CA . GLN A 1 109 ? -17.936 -10.980 17.811 1.00 93.56 109 GLN A CA 1
ATOM 846 C C . GLN A 1 109 ? -16.520 -11.071 17.234 1.00 93.56 109 GLN A C 1
ATOM 848 O O . GLN A 1 109 ? -16.326 -10.847 16.039 1.00 93.56 109 GLN A O 1
ATOM 853 N N . PHE A 1 110 ? -15.540 -11.416 18.070 1.00 93.44 110 PHE A N 1
ATOM 854 C CA . PHE A 1 110 ? -14.148 -11.537 17.659 1.00 93.44 110 PHE A CA 1
ATOM 855 C C . PHE A 1 110 ? -13.971 -12.671 16.650 1.00 93.44 110 PHE A C 1
ATOM 857 O O . PHE A 1 110 ? -13.443 -12.432 15.568 1.00 93.44 110 PHE A O 1
ATOM 864 N N . ASN A 1 111 ? -14.493 -13.864 16.942 1.00 92.75 111 ASN A N 1
ATOM 865 C CA . ASN A 1 111 ? -14.410 -15.015 16.044 1.00 92.75 111 ASN A CA 1
ATOM 866 C C . ASN A 1 111 ? -15.101 -14.739 14.704 1.00 92.75 111 ASN A C 1
ATOM 868 O O . ASN A 1 111 ? -14.538 -15.041 13.656 1.00 92.75 111 ASN A O 1
ATOM 872 N N . SER A 1 112 ? -16.278 -14.105 14.708 1.00 93.88 112 SER A N 1
ATOM 873 C CA . SER A 1 112 ? -16.973 -13.741 13.468 1.00 93.88 112 SER A CA 1
ATOM 874 C C . SER A 1 112 ? -16.171 -12.751 12.621 1.00 93.88 112 SER A C 1
ATOM 876 O O . SER A 1 112 ? -16.059 -12.946 11.412 1.00 93.88 112 SER A O 1
ATOM 878 N N . ARG A 1 113 ? -15.606 -11.701 13.233 1.00 93.19 113 ARG A N 1
ATOM 879 C CA . ARG A 1 113 ? -14.782 -10.715 12.515 1.00 93.19 113 ARG A CA 1
ATOM 880 C C . ARG A 1 113 ? -13.471 -11.315 12.030 1.00 93.19 113 ARG A C 1
ATOM 882 O O . ARG A 1 113 ? -13.043 -11.009 10.926 1.00 93.19 113 ARG A O 1
ATOM 889 N N . PHE A 1 114 ? -12.857 -12.179 12.830 1.00 91.56 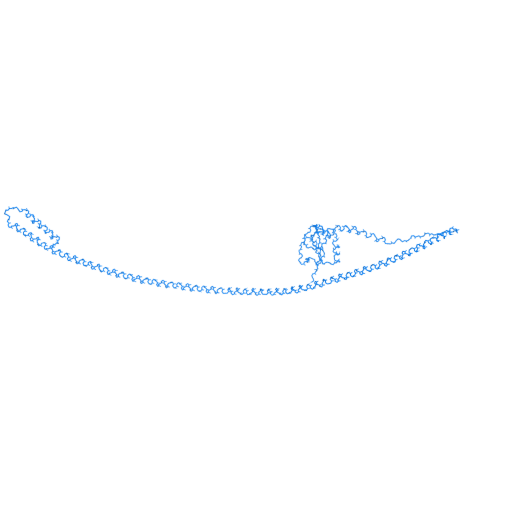114 PHE A N 1
ATOM 890 C CA . PHE A 1 114 ? -11.636 -12.878 12.460 1.00 91.56 114 PHE A CA 1
ATOM 891 C C . PHE A 1 114 ? -11.866 -13.793 11.253 1.00 91.56 114 PHE A C 1
ATOM 893 O O . PHE A 1 114 ? -11.094 -13.748 10.301 1.00 91.56 114 PHE A O 1
ATOM 900 N N . VAL A 1 115 ? -12.956 -14.569 11.241 1.00 94.12 115 VAL A N 1
ATOM 901 C CA . VAL A 1 115 ? -13.320 -15.414 10.092 1.00 94.12 115 VAL A CA 1
ATOM 902 C C . VAL A 1 115 ? -13.569 -14.573 8.838 1.00 94.12 115 VAL A C 1
ATOM 904 O O . VAL A 1 115 ? -13.039 -14.919 7.784 1.00 94.12 115 VAL A O 1
ATOM 907 N N . ALA A 1 116 ? -14.311 -13.466 8.949 1.00 91.88 116 ALA A N 1
ATOM 908 C CA . ALA A 1 116 ? -14.553 -12.559 7.825 1.00 91.88 116 ALA A CA 1
ATOM 909 C C . ALA A 1 116 ? -13.243 -11.969 7.278 1.00 91.88 116 ALA A C 1
ATOM 911 O O . ALA A 1 116 ? -12.985 -12.049 6.081 1.00 91.88 116 ALA A O 1
ATOM 912 N N . LEU A 1 117 ? -12.364 -11.483 8.159 1.00 93.12 117 LEU A N 1
ATOM 913 C CA . LEU A 1 117 ? -11.060 -10.942 7.775 1.00 93.12 117 LEU A CA 1
ATOM 914 C C . LEU A 1 117 ? -10.190 -11.991 7.070 1.00 93.12 117 LEU A C 1
ATOM 916 O O . LEU A 1 117 ? -9.576 -11.709 6.047 1.00 93.12 117 LEU A O 1
ATOM 920 N N . VAL A 1 118 ? -10.140 -13.218 7.593 1.00 93.81 118 VAL A N 1
ATOM 921 C CA . VAL A 1 118 ? -9.384 -14.312 6.965 1.00 93.81 118 VAL A CA 1
ATOM 922 C C . VAL A 1 118 ? -9.938 -14.640 5.576 1.00 93.81 118 VAL A C 1
ATOM 924 O O . VAL A 1 118 ? -9.163 -14.940 4.669 1.00 93.81 118 VAL A O 1
ATOM 927 N N . GLN A 1 119 ? -11.258 -14.588 5.390 1.00 92.88 119 GLN A N 1
ATOM 928 C CA . GLN A 1 119 ? -11.882 -14.789 4.082 1.00 92.88 119 GLN A CA 1
ATOM 929 C C . GLN A 1 119 ? -11.540 -13.659 3.108 1.00 92.88 119 GLN A C 1
ATOM 931 O O . GLN A 1 119 ? -11.126 -13.953 1.990 1.00 92.88 119 GLN A O 1
ATOM 936 N N . GLU A 1 120 ? -11.629 -12.399 3.540 1.00 93.56 120 GLU A N 1
ATOM 937 C CA . GLU A 1 120 ? -11.262 -11.233 2.726 1.00 93.56 120 GLU A CA 1
ATOM 938 C C . GLU A 1 120 ? -9.793 -11.280 2.296 1.00 93.56 120 GLU A C 1
ATOM 940 O O . GLU A 1 120 ? -9.493 -11.079 1.124 1.00 93.56 120 GLU A O 1
ATOM 945 N N . VAL A 1 121 ? -8.874 -11.619 3.207 1.00 92.75 121 VAL A N 1
ATOM 946 C CA . VAL A 1 121 ? -7.445 -11.755 2.881 1.00 92.75 121 VAL A CA 1
ATOM 947 C C . VAL A 1 121 ? -7.217 -12.870 1.864 1.00 92.75 121 VAL A C 1
ATOM 949 O O . VAL A 1 121 ? -6.483 -12.673 0.901 1.00 92.75 121 VAL A O 1
ATOM 952 N N . ARG A 1 122 ? -7.861 -14.031 2.038 1.00 90.69 122 ARG A N 1
ATOM 953 C CA . ARG A 1 122 ? -7.757 -15.136 1.071 1.00 90.69 122 ARG A CA 1
ATOM 954 C C . ARG A 1 122 ? -8.315 -14.756 -0.294 1.00 90.69 122 ARG A C 1
ATOM 956 O O . ARG A 1 122 ? -7.746 -15.155 -1.304 1.00 90.69 122 ARG A O 1
ATOM 963 N N . GLN A 1 123 ? -9.416 -14.014 -0.329 1.00 89.62 123 GLN A N 1
ATOM 964 C CA . GLN A 1 123 ? -10.003 -13.544 -1.576 1.00 89.62 123 GLN A CA 1
ATOM 965 C C . GLN A 1 123 ? -9.091 -12.521 -2.261 1.00 89.62 123 GLN A C 1
ATOM 967 O O . GLN A 1 123 ? -8.811 -12.665 -3.446 1.00 89.62 123 GLN A O 1
ATOM 972 N N . ALA A 1 124 ? -8.564 -11.551 -1.514 1.00 86.31 124 ALA A N 1
ATOM 973 C CA . ALA A 1 124 ? -7.624 -10.568 -2.039 1.00 86.31 124 ALA A CA 1
ATOM 974 C C . ALA A 1 124 ? -6.350 -11.230 -2.591 1.00 86.31 124 ALA A C 1
ATOM 976 O O . ALA A 1 124 ? -5.866 -10.839 -3.648 1.00 86.31 124 ALA A O 1
ATOM 977 N N . ASP A 1 125 ? -5.832 -12.261 -1.918 1.00 85.31 125 ASP A N 1
ATOM 978 C CA . ASP A 1 125 ? -4.674 -13.033 -2.380 1.00 85.31 125 ASP A CA 1
ATOM 979 C C . ASP A 1 125 ? -4.993 -13.836 -3.655 1.00 85.31 125 ASP A C 1
ATOM 981 O O . ASP A 1 125 ? -4.235 -13.813 -4.627 1.00 85.31 125 ASP A O 1
ATOM 985 N N . ALA A 1 126 ? -6.172 -14.467 -3.707 1.00 84.25 126 ALA A N 1
ATOM 986 C CA . ALA A 1 126 ? -6.652 -15.178 -4.891 1.00 84.25 126 ALA A CA 1
ATOM 987 C C . ALA A 1 126 ? -6.894 -14.249 -6.097 1.00 84.25 126 ALA A C 1
ATOM 989 O O . ALA A 1 126 ? -6.698 -14.670 -7.233 1.00 84.25 126 ALA A O 1
ATOM 990 N N . GLU A 1 127 ? -7.298 -12.996 -5.873 1.00 84.62 127 GLU A N 1
ATOM 991 C CA . GLU A 1 127 ? -7.467 -11.978 -6.920 1.00 84.62 127 GLU A CA 1
ATOM 992 C C . GLU A 1 127 ? -6.126 -11.350 -7.346 1.00 84.62 127 GLU A C 1
ATOM 994 O O . GLU A 1 127 ? -5.909 -11.054 -8.527 1.00 84.62 127 GLU A O 1
ATOM 999 N N . ALA A 1 128 ? -5.194 -11.177 -6.404 1.00 82.94 128 ALA A N 1
ATOM 1000 C CA . ALA A 1 128 ? -3.870 -10.625 -6.667 1.00 82.94 128 ALA A CA 1
ATOM 1001 C C . ALA A 1 128 ? -2.963 -11.611 -7.418 1.00 82.94 128 ALA A C 1
ATOM 1003 O O . ALA A 1 128 ? -2.188 -11.183 -8.276 1.00 82.94 128 ALA A O 1
ATOM 1004 N N . SER A 1 129 ? -3.073 -12.912 -7.136 1.00 85.31 129 SER A N 1
ATOM 1005 C CA . SER A 1 129 ? -2.211 -13.947 -7.715 1.00 85.31 129 SER A CA 1
ATOM 1006 C C . SER A 1 129 ? -2.242 -13.971 -9.259 1.00 85.31 129 SER A C 1
ATOM 1008 O O . SER A 1 129 ? -1.176 -13.811 -9.858 1.00 85.31 129 SER A O 1
ATOM 1010 N N . PRO A 1 130 ? -3.403 -14.021 -9.946 1.00 83.69 130 PRO A N 1
ATOM 1011 C CA . PRO A 1 130 ? -3.463 -13.956 -11.409 1.00 83.69 130 PRO A CA 1
ATOM 1012 C C . PRO A 1 130 ? -2.877 -12.663 -11.982 1.00 83.69 130 PRO A C 1
ATOM 1014 O O . PRO A 1 130 ? -2.209 -12.686 -13.014 1.00 83.69 130 PRO A O 1
ATOM 1017 N N . CYS A 1 131 ? -3.099 -11.528 -11.311 1.00 81.94 131 CYS A N 1
ATOM 1018 C CA . CYS A 1 131 ? -2.564 -10.238 -11.746 1.00 81.94 131 CYS A CA 1
ATOM 1019 C C . CYS A 1 131 ? -1.033 -10.191 -11.638 1.00 81.94 131 CYS A C 1
ATOM 1021 O O . CYS A 1 131 ? -0.372 -9.586 -12.484 1.00 81.94 131 CYS A O 1
ATOM 1023 N N . GLN A 1 132 ? -0.465 -10.824 -10.608 1.00 81.69 132 GLN A N 1
ATOM 1024 C CA . GLN A 1 132 ? 0.981 -10.965 -10.451 1.00 81.69 132 GLN A CA 1
ATOM 1025 C C . GLN A 1 132 ? 1.564 -11.891 -11.519 1.00 81.69 132 GLN A C 1
ATOM 1027 O O . GLN A 1 132 ? 2.523 -11.495 -12.177 1.00 81.69 132 GLN A O 1
ATOM 1032 N N . THR A 1 133 ? 0.944 -13.048 -11.769 1.00 88.00 133 THR A N 1
ATOM 1033 C CA . THR A 1 133 ? 1.381 -13.979 -12.821 1.00 88.00 133 THR A CA 1
ATOM 1034 C C . THR A 1 133 ? 1.327 -13.340 -14.210 1.00 88.00 133 THR A C 1
ATOM 1036 O O . THR A 1 133 ? 2.271 -13.462 -14.987 1.00 88.00 133 THR A O 1
ATOM 1039 N N . GLU A 1 134 ? 0.263 -12.599 -14.531 1.00 89.94 134 GLU A N 1
ATOM 1040 C CA . GLU A 1 134 ? 0.165 -11.885 -15.809 1.00 89.94 134 GLU A CA 1
ATOM 1041 C C . GLU A 1 134 ? 1.220 -10.773 -15.918 1.00 89.94 134 GLU A C 1
ATOM 1043 O O . GLU A 1 134 ? 1.810 -10.556 -16.977 1.00 89.94 134 GLU A O 1
ATOM 1048 N N . ARG A 1 135 ? 1.509 -10.067 -14.818 1.00 89.12 135 ARG A N 1
ATOM 1049 C CA . ARG A 1 135 ? 2.579 -9.064 -14.789 1.00 89.12 135 ARG A CA 1
ATOM 1050 C C . ARG A 1 135 ? 3.953 -9.693 -15.020 1.00 89.12 135 ARG A C 1
ATOM 1052 O O . ARG A 1 135 ? 4.739 -9.102 -15.755 1.00 89.12 135 ARG A O 1
ATOM 1059 N N . GLU A 1 136 ? 4.229 -10.837 -14.405 1.00 93.38 136 GLU A N 1
ATOM 1060 C CA . GLU A 1 136 ? 5.477 -11.589 -14.564 1.00 93.38 136 GLU A CA 1
ATOM 1061 C C . GLU A 1 136 ? 5.643 -12.062 -16.010 1.00 93.38 136 GLU A C 1
ATOM 1063 O O . GLU A 1 136 ? 6.613 -11.692 -16.664 1.00 93.38 136 GLU A O 1
ATOM 1068 N N . LYS A 1 137 ? 4.610 -12.684 -16.588 1.00 94.38 137 LYS A N 1
ATOM 1069 C CA . LYS A 1 137 ? 4.604 -13.075 -18.003 1.00 94.38 137 LYS A CA 1
ATOM 1070 C C . LYS A 1 137 ? 4.877 -11.896 -18.947 1.00 94.38 137 LYS A C 1
ATOM 1072 O O . LYS A 1 137 ? 5.645 -12.009 -19.900 1.00 94.38 137 LYS A O 1
ATOM 1077 N N . ARG A 1 138 ? 4.280 -10.727 -18.685 1.00 93.94 138 ARG A N 1
ATOM 1078 C CA . ARG A 1 138 ? 4.534 -9.507 -19.475 1.00 93.94 138 ARG A CA 1
ATOM 1079 C C . ARG A 1 138 ? 5.957 -8.970 -19.319 1.00 93.94 138 ARG A C 1
ATOM 1081 O O . ARG A 1 138 ? 6.419 -8.259 -20.215 1.00 93.94 138 ARG A O 1
ATOM 1088 N N . LEU A 1 139 ? 6.610 -9.215 -18.184 1.00 94.88 139 LEU A N 1
ATOM 1089 C CA . LEU A 1 139 ? 8.015 -8.871 -17.982 1.00 94.88 139 LEU A CA 1
ATOM 1090 C C . LEU A 1 139 ? 8.909 -9.836 -18.761 1.00 94.88 139 LEU A C 1
ATOM 1092 O O . LEU A 1 139 ? 9.729 -9.349 -19.536 1.00 94.88 139 LEU A O 1
ATOM 1096 N N . ASP A 1 140 ? 8.652 -11.141 -18.691 1.00 95.94 140 ASP A N 1
ATOM 1097 C CA . ASP A 1 140 ? 9.386 -12.157 -19.457 1.00 95.94 140 ASP A CA 1
ATOM 1098 C C . ASP A 1 140 ? 9.310 -11.888 -20.971 1.00 95.94 140 ASP A C 1
ATOM 1100 O O . ASP A 1 140 ? 10.318 -11.874 -21.676 1.00 95.94 140 ASP A O 1
ATOM 1104 N N . GLU A 1 141 ? 8.119 -11.561 -21.489 1.00 97.00 141 GLU A N 1
ATOM 1105 C CA . GLU A 1 141 ? 7.931 -11.197 -22.901 1.00 97.00 141 GLU A CA 1
ATOM 1106 C C . GLU A 1 141 ? 8.674 -9.911 -23.305 1.00 97.00 141 GLU A C 1
ATOM 1108 O O . GLU A 1 141 ? 8.979 -9.694 -24.485 1.00 97.00 141 GLU A O 1
ATOM 1113 N N . LYS A 1 142 ? 8.897 -8.984 -22.368 1.00 96.06 142 LYS A N 1
ATOM 1114 C CA . LYS A 1 142 ? 9.687 -7.772 -22.623 1.00 96.06 142 LYS A CA 1
ATOM 1115 C C . LYS A 1 142 ? 11.176 -8.076 -22.578 1.00 96.06 142 LYS A C 1
ATOM 1117 O O . LYS A 1 142 ? 11.896 -7.584 -23.441 1.00 96.06 142 LYS A O 1
ATOM 1122 N N . GLU A 1 143 ? 11.614 -8.887 -21.625 1.00 97.75 143 GLU A N 1
ATOM 1123 C CA . GLU A 1 143 ? 12.998 -9.333 -21.503 1.00 97.75 143 GLU A CA 1
ATOM 1124 C C . GLU A 1 143 ? 13.431 -10.105 -22.752 1.00 97.75 143 GLU A C 1
ATOM 1126 O O . GLU A 1 143 ? 14.424 -9.749 -23.381 1.00 97.75 143 GLU A O 1
ATOM 1131 N N . GLN A 1 144 ? 12.599 -11.032 -23.234 1.00 97.19 144 GLN A N 1
ATOM 1132 C CA . GLN A 1 144 ? 12.858 -11.753 -24.480 1.00 97.19 144 GLN A CA 1
ATOM 1133 C C . GLN A 1 144 ? 12.995 -10.808 -25.688 1.00 97.19 144 GLN A C 1
ATOM 1135 O O . GLN A 1 144 ? 13.876 -10.985 -26.532 1.00 97.19 144 GLN A O 1
ATOM 1140 N N . ARG A 1 145 ? 12.153 -9.768 -25.772 1.00 97.06 145 ARG A N 1
ATOM 1141 C CA . ARG A 1 145 ? 12.243 -8.748 -26.833 1.00 97.06 145 ARG A CA 1
ATOM 1142 C C . ARG A 1 145 ? 13.525 -7.923 -26.748 1.00 97.06 145 ARG A C 1
ATOM 1144 O O . ARG A 1 145 ? 14.061 -7.554 -27.795 1.00 97.06 145 ARG A O 1
ATOM 1151 N N . LEU A 1 146 ? 13.997 -7.621 -25.540 1.00 97.19 146 LEU A N 1
ATOM 1152 C CA . LEU A 1 146 ? 15.267 -6.929 -25.334 1.00 97.19 146 LEU A CA 1
ATOM 1153 C C . LEU A 1 146 ? 16.439 -7.812 -25.762 1.00 97.19 146 LEU A C 1
ATOM 1155 O O . LEU A 1 146 ? 17.245 -7.346 -26.561 1.00 97.19 146 LEU A O 1
ATOM 1159 N N . CYS A 1 147 ? 16.470 -9.088 -25.370 1.00 97.19 147 CYS A N 1
ATOM 1160 C CA . CYS A 1 147 ? 17.511 -10.023 -25.809 1.00 97.19 147 CYS A CA 1
ATOM 1161 C C . CYS A 1 147 ? 17.576 -10.153 -27.342 1.00 97.19 147 CYS A C 1
ATOM 1163 O O . CYS A 1 147 ? 18.656 -10.122 -27.931 1.00 97.19 147 CYS A O 1
ATOM 1165 N N . GLU A 1 148 ? 16.427 -10.238 -28.021 1.00 97.62 148 GLU A N 1
ATOM 1166 C CA . GLU A 1 148 ? 16.370 -10.290 -29.491 1.00 97.62 148 GLU A CA 1
ATOM 1167 C C . GLU A 1 148 ? 16.863 -8.980 -30.139 1.00 97.62 148 GLU A C 1
ATOM 1169 O O . GLU A 1 148 ? 17.464 -8.966 -31.216 1.00 97.62 148 GLU A O 1
ATOM 1174 N N . MET A 1 149 ? 16.593 -7.835 -29.509 1.00 97.19 149 MET A N 1
ATOM 1175 C CA . MET A 1 149 ? 17.092 -6.543 -29.976 1.00 97.19 149 MET A CA 1
ATOM 1176 C C . MET A 1 149 ? 18.602 -6.407 -29.769 1.00 97.19 149 MET A C 1
ATOM 1178 O O . MET A 1 149 ? 19.282 -5.955 -30.687 1.00 97.19 149 MET A O 1
ATOM 1182 N N . GLU A 1 150 ? 19.121 -6.830 -28.619 1.00 97.31 150 GLU A N 1
ATOM 1183 C CA . GLU A 1 150 ? 20.556 -6.856 -28.327 1.00 97.31 150 GLU A CA 1
ATOM 1184 C C . GLU A 1 150 ? 21.301 -7.725 -29.334 1.00 97.31 150 GLU A C 1
ATOM 1186 O O . GLU A 1 150 ? 22.247 -7.248 -29.955 1.00 97.31 150 GLU A O 1
ATOM 1191 N N . LYS A 1 151 ? 20.808 -8.938 -29.607 1.00 97.31 151 LYS A N 1
ATOM 1192 C CA . LYS A 1 151 ? 21.393 -9.824 -30.618 1.00 97.31 151 LYS A CA 1
ATOM 1193 C C . LYS A 1 151 ? 21.487 -9.153 -31.993 1.00 97.31 151 LYS A C 1
ATOM 1195 O O . LYS A 1 151 ? 22.552 -9.142 -32.605 1.00 97.31 151 LYS A O 1
ATOM 1200 N N . ARG A 1 152 ? 20.399 -8.528 -32.460 1.00 97.31 152 ARG A N 1
ATOM 1201 C CA . ARG A 1 152 ? 20.383 -7.803 -33.746 1.00 97.31 152 ARG A CA 1
ATOM 1202 C C . ARG A 1 152 ? 21.328 -6.604 -33.761 1.00 97.31 152 ARG A C 1
ATOM 1204 O O . ARG A 1 152 ? 21.868 -6.268 -34.815 1.00 97.31 152 ARG A O 1
ATOM 1211 N N . LEU A 1 153 ? 21.507 -5.926 -32.627 1.00 97.12 153 LEU A N 1
ATOM 1212 C CA . LEU A 1 153 ? 22.477 -4.839 -32.506 1.00 97.12 153 LEU A CA 1
ATOM 1213 C C . LEU A 1 153 ? 23.909 -5.368 -32.603 1.00 97.12 153 LEU A C 1
ATOM 1215 O O . LEU A 1 153 ? 24.705 -4.774 -33.325 1.00 97.12 153 LEU A O 1
ATOM 1219 N N . THR A 1 154 ? 24.219 -6.494 -31.959 1.00 96.62 154 THR A N 1
ATOM 1220 C CA . THR A 1 154 ? 25.532 -7.143 -32.066 1.00 96.62 154 THR A CA 1
ATOM 1221 C C . THR A 1 154 ? 25.827 -7.571 -33.503 1.00 96.62 154 THR A C 1
ATOM 1223 O O . THR A 1 154 ? 26.871 -7.214 -34.040 1.00 96.62 154 THR A O 1
ATOM 1226 N N . GLU A 1 155 ? 24.876 -8.225 -34.175 1.00 97.94 155 GLU A N 1
ATOM 1227 C CA . GLU A 1 155 ? 25.020 -8.632 -35.582 1.00 97.94 155 GLU A CA 1
ATOM 1228 C C . GLU A 1 155 ? 25.247 -7.426 -36.511 1.00 97.94 155 GLU A C 1
ATOM 1230 O O . GLU A 1 155 ? 26.107 -7.451 -37.393 1.00 97.94 155 GLU A O 1
ATOM 1235 N N . ARG A 1 156 ? 24.507 -6.326 -36.310 1.00 97.06 156 ARG A N 1
ATOM 1236 C CA . ARG A 1 156 ? 24.721 -5.086 -37.074 1.00 97.06 156 ARG A CA 1
ATOM 1237 C C . ARG A 1 156 ? 26.077 -4.459 -36.787 1.00 97.06 156 ARG A C 1
ATOM 1239 O O . ARG A 1 156 ? 26.699 -3.940 -37.711 1.00 97.06 156 ARG A O 1
ATOM 1246 N N . GLN A 1 157 ? 26.533 -4.499 -35.539 1.00 98.00 157 GLN A N 1
ATOM 1247 C CA . GLN A 1 157 ? 27.846 -3.989 -35.168 1.00 98.00 157 GLN A CA 1
ATOM 1248 C C . GLN A 1 157 ? 28.955 -4.769 -35.883 1.00 98.00 157 GLN A C 1
ATOM 1250 O O . GLN A 1 157 ? 29.864 -4.154 -36.432 1.00 98.00 157 GLN A O 1
ATOM 1255 N N . GLU A 1 158 ? 28.852 -6.097 -35.956 1.00 97.31 158 GLU A N 1
ATOM 1256 C CA . GLU A 1 158 ? 29.790 -6.946 -36.703 1.00 97.31 158 GLU A CA 1
ATOM 1257 C C . GLU A 1 158 ? 29.765 -6.664 -38.214 1.00 97.31 158 GLU A C 1
ATOM 1259 O O . GLU A 1 158 ? 30.805 -6.595 -38.866 1.00 97.31 158 GLU A O 1
ATOM 1264 N N . GLN A 1 159 ? 28.587 -6.431 -38.797 1.00 96.81 159 GLN A N 1
ATOM 1265 C CA . GLN A 1 159 ? 28.490 -6.040 -40.209 1.00 96.81 159 GLN A CA 1
ATOM 1266 C C . GLN A 1 159 ? 29.126 -4.672 -40.478 1.00 96.81 159 GLN A C 1
ATOM 1268 O O . GLN A 1 159 ? 29.771 -4.475 -41.511 1.00 96.81 159 GLN A O 1
ATOM 1273 N N . LEU A 1 160 ? 28.944 -3.716 -39.564 1.00 96.88 160 LEU A N 1
ATOM 1274 C CA . LEU A 1 160 ? 29.529 -2.385 -39.684 1.00 96.88 160 LEU A CA 1
ATOM 1275 C C . LEU A 1 160 ? 31.052 -2.427 -39.582 1.00 96.88 160 LEU A C 1
ATOM 1277 O O . LEU A 1 160 ? 31.711 -1.778 -40.393 1.00 96.88 160 LEU A O 1
ATOM 1281 N N . THR A 1 161 ? 31.613 -3.219 -38.666 1.00 96.00 161 THR A N 1
ATOM 1282 C CA . THR A 1 161 ? 33.071 -3.367 -38.555 1.00 96.00 161 THR A CA 1
ATOM 1283 C C . THR A 1 161 ? 33.664 -4.013 -39.806 1.00 96.00 161 THR A C 1
ATOM 1285 O O . THR A 1 161 ? 34.663 -3.514 -40.321 1.00 96.00 161 THR A O 1
ATOM 1288 N N . LEU A 1 162 ? 33.019 -5.044 -40.368 1.00 97.12 162 LEU A N 1
ATOM 1289 C CA . LEU A 1 162 ? 33.429 -5.650 -41.645 1.00 97.12 162 LEU A CA 1
ATOM 1290 C C . LEU A 1 162 ? 33.354 -4.663 -42.820 1.00 97.12 162 LEU A C 1
ATOM 1292 O O . LEU A 1 162 ? 34.212 -4.648 -43.705 1.00 97.12 162 LEU A O 1
ATOM 1296 N N . ARG A 1 163 ? 32.322 -3.816 -42.857 1.00 96.88 163 ARG A N 1
ATOM 1297 C CA . ARG A 1 163 ? 32.196 -2.795 -43.902 1.00 96.88 163 ARG A CA 1
ATOM 1298 C C . ARG A 1 163 ? 33.251 -1.702 -43.749 1.00 96.88 163 ARG A C 1
ATOM 1300 O O . ARG A 1 163 ? 33.785 -1.232 -44.752 1.00 96.88 163 ARG A O 1
ATOM 1307 N N . GLU A 1 164 ? 33.558 -1.299 -42.521 1.00 97.19 164 GLU A N 1
ATOM 1308 C CA . GLU A 1 164 ? 34.595 -0.311 -42.228 1.00 97.19 164 GLU A CA 1
ATOM 1309 C C . GLU A 1 164 ? 35.981 -0.805 -42.661 1.00 97.19 164 GLU A C 1
ATOM 1311 O O . GLU A 1 164 ? 36.717 -0.056 -43.310 1.00 97.19 164 GLU A O 1
ATOM 1316 N N . THR A 1 165 ? 36.326 -2.066 -42.377 1.00 96.38 165 THR A N 1
ATOM 1317 C CA . THR A 1 165 ? 37.599 -2.651 -42.824 1.00 96.38 165 THR A CA 1
ATOM 1318 C C . THR A 1 165 ? 37.690 -2.694 -44.348 1.00 96.38 165 THR A C 1
ATOM 1320 O O . THR A 1 165 ? 38.679 -2.217 -44.902 1.00 96.38 165 THR A O 1
ATOM 1323 N N . SER A 1 166 ? 36.637 -3.140 -45.038 1.00 96.81 166 SER A N 1
ATOM 1324 C CA . SER A 1 166 ? 36.599 -3.165 -46.508 1.00 96.81 166 SER A CA 1
ATOM 1325 C C . SER A 1 166 ? 36.739 -1.767 -47.132 1.00 96.81 166 SER A C 1
ATOM 1327 O O . SER A 1 166 ? 37.511 -1.564 -48.075 1.00 96.81 166 SER A O 1
ATOM 1329 N N . LEU A 1 167 ? 36.048 -0.762 -46.581 1.00 96.56 167 LEU A N 1
ATOM 1330 C CA . LEU A 1 167 ? 36.183 0.625 -47.035 1.00 96.56 167 LEU A CA 1
ATOM 1331 C C . LEU A 1 167 ? 37.593 1.171 -46.788 1.00 96.56 167 LEU A C 1
ATOM 1333 O O . LEU A 1 167 ? 38.124 1.907 -47.622 1.00 96.56 167 LEU A O 1
ATOM 1337 N N . ARG A 1 168 ? 38.223 0.803 -45.667 1.00 96.44 168 ARG A N 1
ATOM 1338 C CA . ARG A 1 168 ? 39.611 1.169 -45.368 1.00 96.44 168 ARG A CA 1
ATOM 1339 C C . ARG A 1 168 ? 40.580 0.560 -46.379 1.00 96.44 168 ARG A C 1
ATOM 1341 O O . ARG A 1 168 ? 41.464 1.272 -46.849 1.00 96.44 168 ARG A O 1
ATOM 1348 N N . GLU A 1 169 ? 40.399 -0.706 -46.741 1.00 96.00 169 GLU A N 1
ATOM 1349 C CA . GLU A 1 169 ? 41.195 -1.387 -47.769 1.00 96.00 169 GLU A CA 1
ATOM 1350 C C . GLU A 1 169 ? 41.026 -0.727 -49.141 1.00 96.00 169 GLU A C 1
ATOM 1352 O O . GLU A 1 169 ? 42.016 -0.355 -49.768 1.00 96.00 169 GLU A O 1
ATOM 1357 N N . THR A 1 170 ? 39.784 -0.462 -49.558 1.00 94.50 170 THR A N 1
ATOM 1358 C CA . THR A 1 170 ? 39.500 0.229 -50.830 1.00 94.50 170 THR A CA 1
ATOM 1359 C C . THR A 1 170 ? 40.123 1.625 -50.848 1.00 94.50 170 THR A C 1
ATOM 1361 O O . THR A 1 170 ? 40.704 2.045 -51.846 1.00 94.50 170 THR A O 1
ATOM 1364 N N . ARG A 1 171 ? 40.073 2.354 -49.726 1.00 95.12 171 ARG A N 1
ATOM 1365 C CA . ARG A 1 171 ? 40.729 3.662 -49.599 1.00 95.12 171 ARG A CA 1
ATOM 1366 C C . ARG A 1 171 ? 42.247 3.559 -49.764 1.00 95.12 171 ARG A C 1
ATOM 1368 O O . ARG A 1 171 ? 42.843 4.420 -50.411 1.00 95.12 171 ARG A O 1
ATOM 1375 N N . ILE A 1 172 ? 42.879 2.539 -49.181 1.00 94.94 172 ILE A N 1
ATOM 1376 C CA . ILE A 1 172 ? 44.319 2.288 -49.345 1.00 94.94 172 ILE A CA 1
ATOM 1377 C C . ILE A 1 172 ? 44.640 1.993 -50.815 1.00 94.94 172 ILE A C 1
ATOM 1379 O O . ILE A 1 172 ? 45.589 2.568 -51.350 1.00 94.94 172 ILE A O 1
ATOM 1383 N N . GLU A 1 173 ? 43.832 1.168 -51.483 1.00 96.44 173 GLU A N 1
ATOM 1384 C CA . GLU A 1 173 ? 44.008 0.834 -52.899 1.00 96.44 173 GLU A CA 1
ATOM 1385 C C . GLU A 1 173 ? 43.879 2.069 -53.802 1.00 96.44 173 GLU A C 1
ATOM 1387 O O . GLU A 1 173 ? 44.766 2.335 -54.616 1.00 96.44 173 GLU A O 1
ATOM 1392 N N . VAL A 1 174 ? 42.824 2.871 -53.621 1.00 95.50 174 VAL A N 1
ATOM 1393 C CA . VAL A 1 174 ? 42.618 4.121 -54.370 1.00 95.50 174 VAL A CA 1
ATOM 1394 C C . VAL A 1 174 ? 43.808 5.062 -54.180 1.00 95.50 174 VAL A C 1
ATOM 1396 O O . VAL A 1 174 ? 44.341 5.580 -55.160 1.00 95.50 174 VAL A O 1
ATOM 1399 N N . ASN A 1 175 ? 44.296 5.223 -52.947 1.00 95.69 175 ASN A N 1
ATOM 1400 C CA . ASN A 1 175 ? 45.484 6.031 -52.669 1.00 95.69 175 ASN A CA 1
ATOM 1401 C C . ASN A 1 175 ? 46.762 5.472 -53.325 1.00 95.69 175 ASN A C 1
ATOM 1403 O O . ASN A 1 175 ? 47.660 6.245 -53.666 1.00 95.69 175 ASN A O 1
ATOM 1407 N N . SER A 1 176 ? 46.890 4.151 -53.494 1.00 95.81 176 SER A N 1
ATOM 1408 C CA . SER A 1 176 ? 48.002 3.552 -54.249 1.00 95.81 176 SER A CA 1
ATOM 1409 C C . SER A 1 176 ? 47.905 3.895 -55.731 1.00 95.81 176 SER A C 1
ATOM 1411 O O . SER A 1 176 ? 48.832 4.487 -56.280 1.00 95.81 176 SER A O 1
ATOM 1413 N N . ARG A 1 177 ? 46.743 3.644 -56.348 1.00 93.88 177 ARG A N 1
ATOM 1414 C CA . ARG A 1 177 ? 46.506 3.937 -57.769 1.00 93.88 177 ARG A CA 1
ATOM 1415 C C . ARG A 1 177 ? 46.660 5.422 -58.088 1.00 93.88 177 ARG A C 1
ATOM 1417 O O . ARG A 1 177 ? 47.220 5.772 -59.120 1.00 93.88 177 ARG A O 1
ATOM 1424 N N . MET A 1 178 ? 46.215 6.312 -57.198 1.00 92.44 178 MET A N 1
ATOM 1425 C CA . MET A 1 178 ? 46.425 7.755 -57.357 1.00 92.44 178 MET A CA 1
ATOM 1426 C C . MET A 1 178 ? 47.913 8.123 -57.382 1.00 92.44 178 MET A C 1
ATOM 1428 O O . MET A 1 178 ? 48.313 8.956 -58.193 1.00 92.44 178 MET A O 1
ATOM 1432 N N . ARG A 1 179 ? 48.745 7.498 -56.535 1.00 92.38 179 ARG A N 1
ATOM 1433 C CA . ARG A 1 179 ? 50.202 7.717 -56.542 1.00 92.38 179 ARG A CA 1
ATOM 1434 C C . ARG A 1 179 ? 50.855 7.170 -57.809 1.00 92.38 179 ARG A C 1
ATOM 1436 O O . ARG A 1 179 ? 51.687 7.857 -58.391 1.00 92.38 179 ARG A O 1
ATOM 1443 N N . GLU A 1 180 ? 50.451 5.985 -58.261 1.00 92.88 180 GLU A N 1
ATOM 1444 C CA . GLU A 1 180 ? 50.927 5.393 -59.519 1.00 92.88 180 GLU A CA 1
ATOM 1445 C C . GLU A 1 180 ? 50.584 6.276 -60.726 1.00 92.88 180 GLU A C 1
ATOM 1447 O O . GLU A 1 180 ? 51.456 6.573 -61.541 1.00 92.88 180 GLU A O 1
ATOM 1452 N N . LEU A 1 181 ? 49.343 6.769 -60.811 1.00 91.19 181 LEU A N 1
ATOM 1453 C CA . LEU A 1 181 ? 48.916 7.689 -61.868 1.00 91.19 181 LEU A CA 1
ATOM 1454 C C . LEU A 1 181 ? 49.676 9.019 -61.821 1.00 91.19 181 LEU A C 1
ATOM 1456 O O . LEU A 1 181 ? 50.047 9.546 -62.870 1.00 91.19 181 LEU A O 1
ATOM 1460 N N . ALA A 1 182 ? 49.932 9.560 -60.626 1.00 89.06 182 ALA A N 1
ATOM 1461 C CA . ALA A 1 182 ? 50.733 10.771 -60.469 1.00 89.06 182 ALA A CA 1
ATOM 1462 C C . ALA A 1 182 ? 52.179 10.563 -60.954 1.00 89.06 182 ALA A C 1
ATOM 1464 O O . ALA A 1 182 ? 52.696 11.405 -61.686 1.00 89.06 182 ALA A O 1
ATOM 1465 N N . ALA A 1 183 ? 52.798 9.426 -60.616 1.00 89.56 183 ALA A N 1
ATOM 1466 C CA . ALA A 1 183 ? 54.140 9.074 -61.076 1.00 89.56 183 ALA A CA 1
ATOM 1467 C C . ALA A 1 183 ? 54.194 8.873 -62.600 1.00 89.56 183 ALA A C 1
ATOM 1469 O O . ALA A 1 183 ? 55.051 9.445 -63.268 1.00 89.56 183 ALA A O 1
ATOM 1470 N N . ALA A 1 184 ? 53.237 8.136 -63.174 1.00 87.81 184 ALA A N 1
ATOM 1471 C CA . ALA A 1 184 ? 53.149 7.926 -64.619 1.00 87.81 184 ALA A CA 1
ATOM 1472 C C . ALA A 1 184 ? 52.951 9.244 -65.387 1.00 87.81 184 ALA A C 1
ATOM 1474 O O . ALA A 1 184 ? 53.556 9.450 -66.440 1.00 87.81 184 ALA A O 1
ATOM 1475 N N . ARG A 1 185 ? 52.140 10.164 -64.847 1.00 87.75 185 ARG A N 1
ATOM 1476 C CA . ARG A 1 185 ? 51.976 11.511 -65.406 1.00 87.75 185 ARG A CA 1
ATOM 1477 C C . ARG A 1 185 ? 53.277 12.313 -65.342 1.00 87.75 185 ARG A C 1
ATOM 1479 O O . ARG A 1 185 ? 53.588 12.987 -66.318 1.00 87.75 185 ARG A O 1
ATOM 1486 N N . GLY A 1 186 ? 54.017 12.228 -64.233 1.00 86.31 186 GLY A N 1
ATOM 1487 C CA . GLY A 1 186 ? 55.342 12.839 -64.090 1.00 86.31 186 GLY A CA 1
ATOM 1488 C C . GLY A 1 186 ? 56.299 12.363 -65.181 1.00 86.31 186 GLY A C 1
ATOM 1489 O O . GLY A 1 186 ? 56.756 13.173 -65.980 1.00 86.31 186 GLY A O 1
ATOM 1490 N N . HIS A 1 187 ? 56.470 11.046 -65.315 1.00 85.56 187 HIS A N 1
ATOM 1491 C CA . HIS A 1 187 ? 57.330 10.452 -66.344 1.00 85.56 187 HIS A CA 1
ATOM 1492 C C . HIS A 1 187 ? 56.902 10.792 -67.776 1.00 85.56 187 HIS A C 1
ATOM 1494 O O . HIS A 1 187 ? 57.743 11.052 -68.633 1.00 85.56 187 HIS A O 1
ATOM 1500 N N . SER A 1 188 ? 55.596 10.812 -68.064 1.00 82.94 188 SER A N 1
ATOM 1501 C CA . SER A 1 188 ? 55.114 11.220 -69.387 1.00 82.94 188 SER A CA 1
ATOM 1502 C C . SER A 1 188 ? 55.391 12.697 -69.673 1.00 82.94 188 SER A C 1
ATOM 1504 O O . SER A 1 188 ? 55.613 13.036 -70.832 1.00 82.94 188 SER A O 1
ATOM 1506 N N . SER A 1 189 ? 55.339 13.566 -68.660 1.00 83.31 189 SER A N 1
ATOM 1507 C CA . SER A 1 189 ? 55.663 14.989 -68.806 1.00 83.31 189 SER A CA 1
ATOM 1508 C C . SER A 1 189 ? 57.154 15.175 -69.071 1.00 83.31 189 SER A C 1
ATOM 1510 O O . SER A 1 189 ? 57.507 15.821 -70.052 1.00 83.31 189 SER A O 1
ATOM 1512 N N . GLU A 1 190 ? 58.005 14.531 -68.265 1.00 83.38 190 GLU A N 1
ATOM 1513 C CA . GLU A 1 190 ? 59.466 14.528 -68.428 1.00 83.38 190 GLU A CA 1
ATOM 1514 C C . GLU A 1 190 ? 59.863 14.056 -69.837 1.00 83.38 190 GLU A C 1
ATOM 1516 O O . GLU A 1 190 ? 60.612 14.730 -70.538 1.00 83.38 190 GLU A O 1
ATOM 1521 N N . HIS A 1 191 ? 59.286 12.948 -70.317 1.00 85.38 191 HIS A N 1
ATOM 1522 C CA . HIS A 1 191 ? 59.586 12.424 -71.651 1.00 85.38 191 HIS A CA 1
ATOM 1523 C C . HIS A 1 191 ? 59.159 13.367 -72.792 1.00 85.38 191 HIS A C 1
ATOM 1525 O O . HIS A 1 191 ? 59.835 13.461 -73.820 1.00 85.38 191 HIS A O 1
ATOM 1531 N N . VAL A 1 192 ? 58.022 14.057 -72.645 1.00 81.50 192 VAL A N 1
ATOM 1532 C CA . VAL A 1 192 ? 57.563 15.042 -73.638 1.00 81.50 192 VAL A CA 1
ATOM 1533 C C . VAL A 1 192 ? 58.472 16.269 -73.641 1.00 81.50 192 VAL A C 1
ATOM 1535 O O . VAL A 1 192 ? 58.800 16.751 -74.725 1.00 81.50 192 VAL A O 1
ATOM 1538 N N . GLU A 1 193 ? 58.902 16.747 -72.472 1.00 80.62 193 GLU A N 1
ATOM 1539 C CA . GLU A 1 193 ? 59.873 17.841 -72.356 1.00 80.62 193 GLU A CA 1
ATOM 1540 C C . GLU A 1 193 ? 61.199 17.478 -73.037 1.00 80.62 193 GLU A C 1
ATOM 1542 O O . GLU A 1 193 ? 61.628 18.199 -73.936 1.00 80.62 193 GLU A O 1
ATOM 1547 N N . GLU A 1 194 ? 61.776 16.308 -72.740 1.00 85.06 194 GLU A N 1
ATOM 1548 C CA . GLU A 1 194 ? 63.003 15.828 -73.394 1.00 85.06 194 GLU A CA 1
ATOM 1549 C C . GLU A 1 194 ? 62.857 15.728 -74.924 1.00 85.06 194 GLU A C 1
ATOM 1551 O O . GLU A 1 194 ? 63.755 16.115 -75.681 1.00 85.06 194 GLU A O 1
ATOM 1556 N N . MET A 1 195 ? 61.713 15.227 -75.410 1.00 86.38 195 MET A N 1
ATOM 1557 C CA . MET A 1 195 ? 61.441 15.131 -76.847 1.00 86.38 195 MET A CA 1
ATOM 1558 C C . MET A 1 195 ? 61.341 16.515 -77.502 1.00 86.38 195 MET A C 1
ATOM 1560 O O . MET A 1 195 ? 61.842 16.708 -78.617 1.00 86.38 195 MET A O 1
ATOM 1564 N N . LEU A 1 196 ? 60.668 17.466 -76.848 1.00 84.62 196 LEU A N 1
ATOM 1565 C CA . LEU A 1 196 ? 60.514 18.832 -77.345 1.00 84.62 196 LEU A CA 1
ATOM 1566 C C . LEU A 1 196 ? 61.852 19.567 -77.360 1.00 84.62 196 LEU A C 1
ATOM 1568 O O . LEU A 1 196 ? 62.174 20.170 -78.384 1.00 84.62 196 LEU A O 1
ATOM 1572 N N . ASP A 1 197 ? 62.656 19.444 -76.306 1.00 87.12 197 ASP A N 1
ATOM 1573 C CA . ASP A 1 197 ? 63.993 20.032 -76.231 1.00 87.12 197 ASP A CA 1
ATOM 1574 C C . ASP A 1 197 ? 64.911 19.475 -77.325 1.00 87.12 197 ASP A C 1
ATOM 1576 O O . ASP A 1 197 ? 65.542 20.238 -78.062 1.00 87.12 197 ASP A O 1
ATOM 1580 N N . GLY A 1 198 ? 64.919 18.152 -77.529 1.00 84.88 198 GLY A N 1
ATOM 1581 C CA . GLY A 1 198 ? 65.685 17.518 -78.606 1.00 84.88 198 GLY A CA 1
ATOM 1582 C C . GLY A 1 198 ? 65.255 17.985 -80.003 1.00 84.88 198 GLY A C 1
ATOM 1583 O O . GLY A 1 198 ? 66.094 18.278 -80.867 1.00 84.88 198 GLY A O 1
ATOM 1584 N N . ARG A 1 199 ? 63.941 18.119 -80.239 1.00 84.75 199 ARG A N 1
ATOM 1585 C CA . ARG A 1 199 ? 63.410 18.668 -81.498 1.00 84.75 199 ARG A CA 1
ATOM 1586 C C . ARG A 1 199 ? 63.776 20.133 -81.679 1.00 84.75 199 ARG A C 1
ATOM 1588 O O . ARG A 1 199 ? 64.163 20.513 -82.783 1.00 84.75 199 ARG A O 1
ATOM 1595 N N . PHE A 1 200 ? 63.674 20.938 -80.628 1.00 83.38 200 PHE A N 1
ATOM 1596 C CA . PHE A 1 200 ? 64.015 22.353 -80.672 1.00 83.38 200 PHE A CA 1
ATOM 1597 C C . PHE A 1 200 ? 65.497 22.550 -80.996 1.00 83.38 200 PHE A C 1
ATOM 1599 O O . PHE A 1 200 ? 65.833 23.339 -81.878 1.00 83.38 200 PHE A O 1
ATOM 1606 N N . LEU A 1 201 ? 66.377 21.755 -80.383 1.00 84.62 201 LEU A N 1
ATOM 1607 C CA . LEU A 1 201 ? 67.811 21.770 -80.666 1.00 84.62 201 LEU A CA 1
ATOM 1608 C C . LEU A 1 201 ? 68.107 21.431 -82.137 1.00 84.62 201 LEU A C 1
ATOM 1610 O O . LEU A 1 201 ? 68.904 22.111 -82.788 1.00 84.62 201 LEU A O 1
ATOM 1614 N N . THR A 1 202 ? 67.415 20.425 -82.680 1.00 83.25 202 THR A N 1
ATOM 1615 C CA . THR A 1 202 ? 67.521 20.011 -84.092 1.00 83.25 202 THR A CA 1
ATOM 1616 C C . THR A 1 202 ? 67.014 21.105 -85.042 1.00 83.25 202 THR A C 1
ATOM 1618 O O . THR A 1 202 ? 67.635 21.418 -86.061 1.00 83.25 202 THR A O 1
ATOM 1621 N N . MET A 1 203 ? 65.891 21.745 -84.704 1.00 82.25 203 MET A N 1
ATOM 1622 C CA . MET A 1 203 ? 65.371 22.894 -85.452 1.00 82.25 203 MET A CA 1
ATOM 1623 C C . MET A 1 203 ? 66.353 24.068 -85.425 1.00 82.25 203 MET A C 1
ATOM 1625 O O . MET A 1 203 ? 66.582 24.711 -86.444 1.00 82.25 203 MET A O 1
ATOM 1629 N N . GLN A 1 204 ? 66.989 24.329 -84.286 1.00 78.81 204 GLN A N 1
ATOM 1630 C CA . GLN A 1 204 ? 67.975 25.395 -84.164 1.00 78.81 204 GLN A CA 1
ATOM 1631 C C . GLN A 1 204 ? 69.221 25.125 -85.022 1.00 78.81 204 GLN A C 1
ATOM 1633 O O . GLN A 1 204 ? 69.747 26.045 -85.651 1.00 78.81 204 GLN A O 1
ATOM 1638 N N . THR A 1 205 ? 69.677 23.869 -85.095 1.00 82.62 205 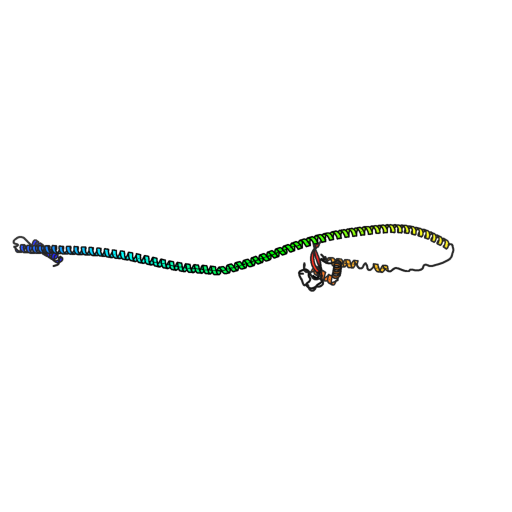THR A N 1
ATOM 1639 C CA . THR A 1 205 ? 70.809 23.476 -85.953 1.00 82.62 205 THR A CA 1
ATOM 1640 C C . THR A 1 205 ? 70.464 23.609 -87.432 1.00 82.62 205 THR A C 1
ATOM 1642 O O . THR A 1 205 ? 71.193 24.274 -88.163 1.00 82.62 205 THR A O 1
ATOM 1645 N N . THR A 1 206 ? 69.319 23.077 -87.862 1.00 79.19 206 THR A N 1
ATOM 1646 C CA . THR A 1 206 ? 68.861 23.196 -89.259 1.00 79.19 206 THR A CA 1
ATOM 1647 C C . THR A 1 206 ? 68.629 24.650 -89.677 1.00 79.19 206 THR A C 1
ATOM 1649 O O . THR A 1 206 ? 69.035 25.047 -90.766 1.00 79.19 206 THR A O 1
ATOM 1652 N N . LEU A 1 207 ? 68.062 25.496 -88.809 1.00 81.06 207 LEU A N 1
ATOM 1653 C CA . LEU A 1 207 ? 67.942 26.936 -89.072 1.00 81.06 207 LEU A CA 1
ATOM 1654 C C . LEU A 1 207 ? 69.308 27.613 -89.227 1.00 81.06 207 LEU A C 1
ATOM 1656 O O . LEU A 1 207 ? 69.471 28.486 -90.081 1.00 81.06 207 LEU A O 1
ATOM 1660 N N . LYS A 1 208 ? 70.303 27.209 -88.432 1.00 81.38 208 LYS A N 1
ATOM 1661 C CA . LYS A 1 208 ? 71.676 27.714 -88.547 1.00 81.38 208 LYS A CA 1
ATOM 1662 C C . LYS A 1 208 ? 72.322 27.293 -89.870 1.00 81.38 208 LYS A C 1
ATOM 1664 O O . LYS A 1 208 ? 72.980 28.114 -90.506 1.00 81.38 208 LYS A O 1
ATOM 1669 N N . GLU A 1 209 ? 72.098 26.057 -90.310 1.00 79.38 209 GLU A N 1
ATOM 1670 C CA . GLU A 1 209 ? 72.546 25.560 -91.617 1.00 79.38 209 GLU A CA 1
ATOM 1671 C C . GLU A 1 209 ? 71.867 26.304 -92.772 1.00 79.38 209 GLU A C 1
ATOM 1673 O O . GLU A 1 209 ? 72.554 26.793 -93.666 1.00 79.38 209 GLU A O 1
ATOM 1678 N N . ILE A 1 210 ? 70.540 26.472 -92.725 1.00 77.12 210 ILE A N 1
ATOM 1679 C CA . ILE A 1 210 ? 69.772 27.241 -93.718 1.00 77.12 210 ILE A CA 1
ATOM 1680 C C . ILE A 1 210 ? 70.259 28.690 -93.774 1.00 77.12 210 ILE A C 1
ATOM 1682 O O . ILE A 1 210 ? 70.423 29.231 -94.863 1.00 77.12 210 ILE A O 1
ATOM 1686 N N . SER A 1 211 ? 70.531 29.315 -92.627 1.00 77.00 211 SER A N 1
ATOM 1687 C CA . SER A 1 211 ? 71.118 30.657 -92.570 1.00 77.00 211 SER A CA 1
ATOM 1688 C C . SER A 1 211 ? 72.487 30.700 -93.263 1.00 77.00 211 SER A C 1
ATOM 1690 O O . SER A 1 211 ? 72.734 31.574 -94.095 1.00 77.00 211 SER A O 1
ATOM 1692 N N . GLY A 1 212 ?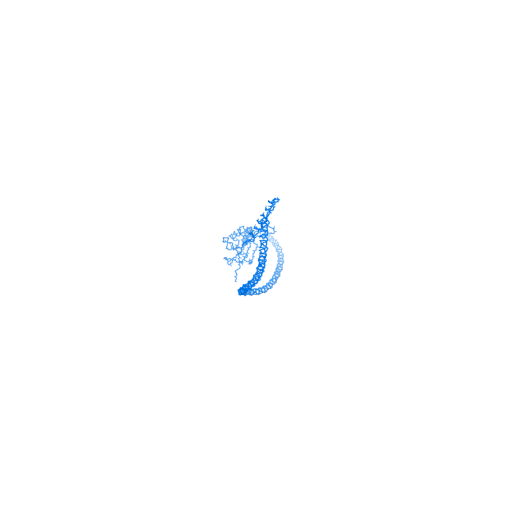 73.348 29.706 -93.016 1.00 72.94 212 GLY A N 1
ATOM 1693 C CA . GLY A 1 212 ? 74.628 29.558 -93.717 1.00 72.94 212 GLY A CA 1
ATOM 1694 C C . GLY A 1 212 ? 74.474 29.387 -95.234 1.00 72.94 212 GLY A C 1
ATOM 1695 O O . GLY A 1 212 ? 75.188 30.029 -96.007 1.00 72.94 212 GLY A O 1
ATOM 1696 N N . ILE A 1 213 ? 73.501 28.582 -95.673 1.00 73.06 213 ILE A N 1
ATOM 1697 C CA . ILE A 1 213 ? 73.149 28.417 -97.091 1.00 73.06 213 ILE A CA 1
ATOM 1698 C C . ILE A 1 213 ? 72.644 29.742 -97.672 1.00 73.06 213 ILE A C 1
ATOM 1700 O O . ILE A 1 213 ? 73.081 30.134 -98.749 1.00 73.06 213 ILE A O 1
ATOM 1704 N N . GLY A 1 214 ? 71.783 30.464 -96.954 1.00 70.19 214 GLY A N 1
ATOM 1705 C CA . GLY A 1 214 ? 71.252 31.764 -97.361 1.00 70.19 214 GLY A CA 1
ATOM 1706 C C . GLY A 1 214 ? 72.350 32.800 -97.594 1.00 70.19 214 GLY A C 1
ATOM 1707 O O . GLY A 1 214 ? 72.342 33.474 -98.620 1.00 70.19 214 GLY A O 1
ATOM 1708 N N . VAL A 1 215 ? 73.353 32.868 -96.711 1.00 73.25 215 VAL A N 1
ATOM 1709 C CA . VAL A 1 215 ? 74.541 33.722 -96.905 1.00 73.25 215 VAL A CA 1
ATOM 1710 C C . VAL A 1 215 ? 75.320 33.318 -98.164 1.00 73.25 215 VAL A C 1
ATOM 1712 O O . VAL A 1 215 ? 75.783 34.179 -98.914 1.00 73.25 215 VAL A O 1
ATOM 1715 N N . SER A 1 216 ? 75.441 32.016 -98.427 1.00 71.12 216 SER A N 1
ATOM 1716 C CA . SER A 1 216 ? 76.113 31.487 -99.618 1.00 71.12 216 SER A CA 1
ATOM 1717 C C . SER A 1 216 ? 75.366 31.826 -100.915 1.00 71.12 216 SER A C 1
ATOM 1719 O O . SER A 1 216 ? 75.970 32.316 -101.871 1.00 71.12 216 SER A O 1
ATOM 1721 N N . ILE A 1 217 ? 74.040 31.653 -100.925 1.00 71.38 217 ILE A N 1
ATOM 1722 C CA . ILE A 1 217 ? 73.162 32.035 -102.040 1.00 71.38 217 ILE A CA 1
ATOM 1723 C C . ILE A 1 217 ? 73.226 33.545 -102.264 1.00 71.38 217 ILE A C 1
ATOM 1725 O O . ILE A 1 217 ? 73.393 33.974 -103.400 1.00 71.38 217 ILE A O 1
ATOM 1729 N N . GLN A 1 218 ? 73.169 34.359 -101.206 1.00 71.50 218 GLN A N 1
ATOM 1730 C CA . GLN A 1 218 ? 73.289 35.814 -101.327 1.00 71.50 218 GLN A CA 1
ATOM 1731 C C . GLN A 1 218 ? 74.609 36.212 -101.998 1.00 71.50 218 GLN A C 1
ATOM 1733 O O . GLN A 1 218 ? 74.637 37.101 -102.847 1.00 71.50 218 GLN A O 1
ATOM 1738 N N . ARG A 1 219 ? 75.704 35.518 -101.671 1.00 69.56 219 ARG A N 1
ATOM 1739 C CA . ARG A 1 219 ? 77.004 35.732 -102.314 1.00 69.56 219 ARG A CA 1
ATOM 1740 C C . ARG A 1 219 ? 76.970 35.378 -103.800 1.00 69.56 219 ARG A C 1
ATOM 1742 O O . ARG A 1 219 ? 77.487 36.141 -104.609 1.00 69.56 219 ARG A O 1
ATOM 1749 N N . GLN A 1 220 ? 76.342 34.260 -104.164 1.00 69.44 220 GLN A N 1
ATOM 1750 C CA . GLN A 1 220 ? 76.170 33.864 -105.564 1.00 69.44 220 GLN A CA 1
ATOM 1751 C C . GLN A 1 220 ? 75.280 34.838 -106.338 1.00 69.44 220 GLN A C 1
ATOM 1753 O O . GLN A 1 220 ? 75.613 35.181 -107.468 1.00 69.44 220 GLN A O 1
ATOM 1758 N N . VAL A 1 221 ? 74.189 35.322 -105.741 1.00 71.69 221 VAL A N 1
ATOM 1759 C CA . VAL A 1 221 ? 73.314 36.335 -106.346 1.00 71.69 221 VAL A CA 1
ATOM 1760 C C . VAL A 1 221 ? 74.088 37.622 -106.599 1.00 71.69 221 VAL A C 1
ATOM 1762 O O . VAL A 1 221 ? 74.000 38.147 -107.701 1.00 71.69 221 VAL A O 1
ATOM 1765 N N . ASN A 1 222 ? 74.902 38.087 -105.648 1.00 70.06 222 ASN A N 1
ATOM 1766 C CA . ASN A 1 222 ? 75.725 39.283 -105.843 1.00 70.06 222 ASN A CA 1
ATOM 1767 C C . ASN A 1 222 ? 76.715 39.108 -107.011 1.00 70.06 222 ASN A C 1
ATOM 1769 O O . ASN A 1 222 ? 76.763 39.961 -107.889 1.00 70.06 222 ASN A O 1
ATOM 1773 N N . ILE A 1 223 ? 77.424 37.973 -107.080 1.00 70.62 223 ILE A N 1
ATOM 1774 C CA . ILE A 1 223 ? 78.334 37.653 -108.199 1.00 70.62 223 ILE A CA 1
ATOM 1775 C C . ILE A 1 223 ? 77.568 37.585 -109.528 1.00 70.62 223 ILE A C 1
ATOM 1777 O O . ILE A 1 223 ? 78.017 38.098 -110.547 1.00 70.62 223 ILE A O 1
ATOM 1781 N N . THR A 1 224 ? 76.391 36.960 -109.533 1.00 59.94 224 THR A N 1
ATOM 1782 C CA . THR A 1 224 ? 75.567 36.833 -110.743 1.00 59.94 224 THR A CA 1
ATOM 1783 C C . THR A 1 224 ? 75.028 38.192 -111.179 1.00 59.94 224 THR A C 1
ATOM 1785 O O . THR A 1 224 ? 74.969 38.464 -112.370 1.00 59.94 224 THR A O 1
ATOM 1788 N N . SER A 1 225 ? 74.684 39.066 -110.233 1.00 63.25 225 SER A N 1
ATOM 1789 C CA . SER A 1 225 ? 74.249 40.435 -110.505 1.00 63.25 225 SER A CA 1
ATOM 1790 C C . SER A 1 225 ? 75.387 41.272 -111.089 1.00 63.25 225 SER A C 1
ATOM 1792 O O . SER A 1 225 ? 75.154 41.977 -112.063 1.00 63.25 225 SER A O 1
ATOM 1794 N N . GLU A 1 226 ? 76.622 41.130 -110.591 1.00 67.75 226 GLU A N 1
ATOM 1795 C CA . GLU A 1 226 ? 77.814 41.747 -111.199 1.00 67.75 226 GLU A CA 1
ATOM 1796 C C . GLU A 1 226 ? 78.036 41.249 -112.636 1.00 67.75 226 GLU A C 1
ATOM 1798 O O . GLU A 1 226 ? 78.291 42.042 -113.539 1.00 67.75 226 GLU A O 1
ATOM 1803 N N . VAL A 1 227 ? 77.870 39.945 -112.887 1.00 65.38 227 VAL A N 1
ATOM 1804 C CA . VAL A 1 227 ? 77.985 39.364 -114.236 1.00 65.38 227 VAL A CA 1
ATOM 1805 C C . VAL A 1 227 ? 76.854 39.835 -115.156 1.00 65.38 227 VAL A C 1
ATOM 1807 O O . VAL A 1 227 ? 77.104 40.130 -116.320 1.00 65.38 227 VAL A O 1
ATOM 1810 N N . VAL A 1 228 ? 75.618 39.938 -114.663 1.00 63.19 228 VAL A N 1
ATOM 1811 C CA . VAL A 1 228 ? 74.475 40.456 -115.432 1.00 63.19 228 VAL A CA 1
ATOM 1812 C C . VAL A 1 228 ? 74.655 41.942 -115.735 1.00 63.19 228 VAL A C 1
ATOM 1814 O O . VAL A 1 228 ? 74.375 42.351 -116.858 1.00 63.19 228 VAL A O 1
ATOM 1817 N N . GLU A 1 229 ? 75.173 42.744 -114.803 1.00 64.38 229 GLU A N 1
ATOM 1818 C CA . GLU A 1 229 ? 75.529 44.142 -115.071 1.00 64.38 229 GLU A CA 1
ATOM 1819 C C . GLU A 1 229 ? 76.666 44.255 -116.094 1.00 64.38 229 GLU A C 1
ATOM 1821 O O . GLU A 1 229 ? 76.587 45.086 -117.001 1.00 64.38 229 GLU A O 1
ATOM 1826 N N . GLN A 1 230 ? 77.666 43.371 -116.036 1.00 64.25 230 GLN A N 1
ATOM 1827 C CA . GLN A 1 230 ? 78.742 43.301 -117.026 1.00 64.25 230 GLN A CA 1
ATOM 1828 C C . GLN A 1 230 ? 78.211 42.917 -118.419 1.00 64.25 230 GLN A C 1
ATOM 1830 O O . GLN A 1 230 ? 78.533 43.570 -119.409 1.00 64.25 230 GLN A O 1
ATOM 1835 N N . ILE A 1 231 ? 77.330 41.915 -118.500 1.00 60.00 231 ILE A N 1
ATOM 1836 C CA . ILE A 1 231 ? 76.678 41.483 -119.746 1.00 60.00 231 ILE A CA 1
ATOM 1837 C C . ILE A 1 231 ? 75.747 42.577 -120.285 1.00 60.00 231 ILE A C 1
ATOM 1839 O O . ILE A 1 231 ? 75.712 42.803 -121.489 1.00 60.00 231 ILE A O 1
ATOM 1843 N N . SER A 1 232 ? 75.028 43.294 -119.421 1.00 56.50 232 SER A N 1
ATOM 1844 C CA . SER A 1 232 ? 74.174 44.426 -119.806 1.00 56.50 232 SER A CA 1
ATOM 1845 C C . SER A 1 232 ? 75.007 45.617 -120.319 1.00 56.50 232 SER A C 1
ATOM 1847 O O . SER A 1 232 ? 74.653 46.261 -121.311 1.00 56.50 232 SER A O 1
ATOM 1849 N N . SER A 1 233 ? 76.179 45.859 -119.719 1.00 59.53 233 SER A N 1
ATOM 1850 C CA . SER A 1 233 ? 77.188 46.832 -120.174 1.00 59.53 233 SER A CA 1
ATOM 1851 C C . SER A 1 233 ? 77.825 46.452 -121.520 1.00 59.53 233 SER A C 1
ATOM 1853 O O . SER A 1 233 ? 78.126 47.321 -122.339 1.00 59.53 233 SER A O 1
ATOM 1855 N N . ASP A 1 234 ? 77.989 45.159 -121.802 1.00 59.22 234 ASP A N 1
ATOM 1856 C CA . ASP A 1 234 ? 78.540 44.682 -123.075 1.00 59.22 234 ASP A CA 1
ATOM 1857 C C . ASP A 1 234 ? 77.472 44.545 -124.180 1.00 59.22 234 ASP A C 1
ATOM 1859 O O . ASP A 1 234 ? 77.752 44.836 -125.344 1.00 59.22 234 ASP A O 1
ATOM 1863 N N . LEU A 1 235 ? 76.220 44.225 -123.835 1.00 51.84 235 LEU A N 1
ATOM 1864 C CA . LEU A 1 235 ? 75.074 44.232 -124.757 1.00 51.84 235 LEU A CA 1
ATOM 1865 C C . LEU A 1 235 ? 74.678 45.652 -125.183 1.00 51.84 235 LEU A C 1
ATOM 1867 O O . LEU A 1 235 ? 74.323 45.869 -126.342 1.00 51.84 235 LEU A O 1
ATOM 1871 N N . SER A 1 236 ? 74.804 46.643 -124.295 1.00 51.66 236 SER A N 1
ATOM 1872 C CA . SER A 1 236 ? 74.581 48.058 -124.636 1.00 51.66 236 SER A CA 1
ATOM 1873 C C . SER A 1 236 ? 75.630 48.629 -125.605 1.00 51.66 236 SER A C 1
ATOM 1875 O O . SER A 1 236 ? 75.351 49.619 -126.282 1.00 51.66 236 SER A O 1
ATOM 1877 N N . LYS A 1 237 ? 76.788 47.970 -125.775 1.00 56.12 237 LYS A N 1
ATOM 1878 C CA . LYS A 1 237 ? 77.792 48.302 -126.806 1.00 56.12 237 LYS A CA 1
ATOM 1879 C C . LYS A 1 237 ? 77.506 47.677 -128.181 1.00 56.12 237 LYS A C 1
ATOM 1881 O O . LYS A 1 237 ? 78.165 48.055 -129.147 1.00 56.12 237 LYS A O 1
ATOM 1886 N N . LEU A 1 238 ? 76.550 46.746 -128.298 1.00 46.19 238 LEU A N 1
ATOM 1887 C CA . LEU A 1 238 ? 76.345 45.915 -129.498 1.00 46.19 238 LEU A CA 1
ATOM 1888 C C . LEU A 1 238 ? 75.041 46.162 -130.281 1.00 46.19 238 LEU A C 1
ATOM 1890 O O . LEU A 1 238 ? 74.784 45.452 -131.245 1.00 46.19 238 LEU A O 1
ATOM 1894 N N . GLY A 1 239 ? 74.258 47.192 -129.944 1.00 38.38 239 GLY A N 1
ATOM 1895 C CA . GLY A 1 239 ? 73.216 47.758 -130.817 1.00 38.38 239 GLY A CA 1
ATOM 1896 C C . GLY A 1 239 ? 72.218 46.762 -131.436 1.00 38.38 239 GLY A C 1
ATOM 1897 O O . GLY A 1 239 ? 72.302 46.456 -132.621 1.00 38.38 239 GLY A O 1
ATOM 1898 N N . GLY A 1 240 ? 71.209 46.326 -130.676 1.00 30.00 240 GLY A N 1
ATOM 1899 C CA . GLY A 1 240 ? 70.050 45.598 -131.218 1.00 30.00 240 GLY A CA 1
ATOM 1900 C C . GLY A 1 240 ? 69.023 45.171 -130.150 1.00 30.00 240 GLY A C 1
ATOM 1901 O O . GLY A 1 240 ? 69.401 45.077 -128.988 1.00 30.00 240 GLY A O 1
ATOM 1902 N N . PRO A 1 241 ? 67.730 44.967 -130.493 1.00 45.50 241 PRO A N 1
ATOM 1903 C CA . PRO A 1 241 ? 66.598 45.329 -129.623 1.00 45.50 241 PRO A CA 1
ATOM 1904 C C . PRO A 1 241 ? 65.828 44.177 -128.930 1.00 45.50 241 PRO A C 1
ATOM 1906 O O . PRO A 1 241 ? 65.795 43.052 -129.425 1.00 45.50 241 PRO A O 1
ATOM 1909 N N . THR A 1 242 ? 65.016 44.576 -127.923 1.00 34.50 242 THR A N 1
ATOM 1910 C CA . THR A 1 242 ? 63.759 43.959 -127.377 1.00 34.50 242 THR A CA 1
ATOM 1911 C C . THR A 1 242 ? 63.864 42.643 -126.564 1.00 34.50 242 THR A C 1
ATOM 1913 O O . THR A 1 242 ? 64.886 41.979 -126.675 1.00 34.50 242 THR A O 1
ATOM 1916 N N . PRO A 1 243 ? 62.814 42.117 -125.863 1.00 42.66 243 PRO A N 1
ATOM 1917 C CA . PRO A 1 243 ? 61.599 42.638 -125.173 1.00 42.66 243 PRO A CA 1
ATOM 1918 C C . PRO A 1 243 ? 61.380 41.912 -123.781 1.00 42.66 243 PRO A C 1
ATOM 1920 O O . PRO A 1 243 ? 62.365 41.674 -123.095 1.00 42.66 243 PRO A O 1
ATOM 1923 N N . PRO A 1 244 ? 60.166 41.474 -123.349 1.00 40.59 244 PRO A N 1
ATOM 1924 C CA . PRO A 1 244 ? 59.164 42.142 -122.506 1.00 40.59 244 PRO A CA 1
ATOM 1925 C C . PRO A 1 244 ? 58.991 41.534 -121.087 1.00 40.59 244 PRO A C 1
ATOM 1927 O O . PRO A 1 244 ? 59.271 40.364 -120.837 1.00 40.59 244 PRO A O 1
ATOM 1930 N N . SER A 1 245 ? 58.422 42.309 -120.161 1.00 34.78 245 SER A N 1
ATOM 1931 C CA . SER A 1 245 ? 57.951 41.845 -118.851 1.00 34.78 245 SER A CA 1
ATOM 1932 C C . SER A 1 245 ? 56.497 41.364 -118.933 1.00 34.78 245 SER A C 1
ATOM 1934 O O . SER A 1 245 ? 55.595 42.128 -119.273 1.00 34.78 245 SER A O 1
ATOM 1936 N N . THR A 1 246 ? 56.249 40.095 -118.600 1.00 30.14 246 THR A N 1
ATOM 1937 C CA . THR A 1 246 ? 54.894 39.535 -118.498 1.00 30.14 246 THR A CA 1
ATOM 1938 C C . THR A 1 246 ? 54.595 38.998 -117.101 1.00 30.14 246 THR A C 1
ATOM 1940 O O . THR A 1 246 ? 55.265 38.097 -116.603 1.00 30.14 246 THR A O 1
ATOM 1943 N N . THR A 1 247 ? 53.477 39.516 -116.584 1.00 31.98 247 THR A N 1
ATOM 1944 C CA . THR A 1 247 ? 52.401 38.838 -115.838 1.00 31.98 247 THR A CA 1
ATOM 1945 C C . THR A 1 247 ? 52.598 38.415 -114.383 1.00 31.98 247 THR A C 1
ATOM 1947 O O . THR A 1 247 ? 53.159 37.375 -114.055 1.00 31.98 247 THR A O 1
ATOM 1950 N N . GLU A 1 248 ? 51.928 39.207 -113.540 1.00 34.34 248 GLU A N 1
ATOM 1951 C CA . GLU A 1 248 ? 51.013 38.784 -112.477 1.00 34.34 248 GLU A CA 1
ATOM 1952 C C . GLU A 1 248 ? 50.400 37.381 -112.661 1.00 34.34 248 GLU A C 1
ATOM 1954 O O . GLU A 1 248 ? 49.719 37.114 -113.650 1.00 34.34 248 GLU A O 1
ATOM 1959 N N . ALA A 1 249 ? 50.526 36.538 -111.633 1.00 27.69 249 ALA A N 1
ATOM 1960 C CA . ALA A 1 249 ? 49.549 35.505 -111.291 1.00 27.69 249 ALA A CA 1
ATOM 1961 C C . ALA A 1 249 ? 49.739 35.053 -109.829 1.00 27.69 249 ALA A C 1
ATOM 1963 O O . ALA A 1 249 ? 50.811 34.595 -109.447 1.00 27.69 249 ALA A O 1
ATOM 1964 N N . GLY A 1 250 ? 48.669 35.124 -109.026 1.00 30.39 250 GLY A N 1
ATOM 1965 C CA . GLY A 1 250 ? 48.496 34.263 -107.848 1.00 30.39 250 GLY A CA 1
ATOM 1966 C C . GLY A 1 250 ? 48.748 34.885 -106.469 1.00 30.39 250 GLY A C 1
ATOM 1967 O O . GLY A 1 250 ? 49.733 34.568 -105.811 1.00 30.39 250 GLY A O 1
ATOM 1968 N N . LYS A 1 251 ? 47.786 35.661 -105.944 1.00 30.73 251 LYS A N 1
ATOM 1969 C CA . LYS A 1 251 ? 47.638 35.820 -104.483 1.00 30.73 251 LYS A CA 1
ATOM 1970 C C . LYS A 1 251 ? 46.860 34.613 -103.918 1.00 30.73 251 LYS A C 1
ATOM 1972 O O . LYS A 1 251 ? 45.721 34.404 -104.341 1.00 30.73 251 LYS A O 1
ATOM 1977 N N . PRO A 1 252 ? 47.421 33.799 -102.998 1.00 33.38 252 PRO A N 1
ATOM 1978 C CA . PRO A 1 252 ? 46.787 32.556 -102.550 1.00 33.38 252 PRO A CA 1
ATOM 1979 C C . PRO A 1 252 ? 45.750 32.740 -101.419 1.00 33.38 252 PRO A C 1
ATOM 1981 O O . PRO A 1 252 ? 45.840 33.634 -100.582 1.00 33.38 252 PRO A O 1
ATOM 1984 N N . ARG A 1 253 ? 44.779 31.815 -101.374 1.00 34.53 253 ARG A N 1
ATOM 1985 C CA . ARG A 1 253 ? 43.552 31.752 -100.541 1.00 34.53 253 ARG A CA 1
ATOM 1986 C C . ARG A 1 253 ? 43.712 31.705 -99.001 1.00 34.53 253 ARG A C 1
ATOM 1988 O O . ARG A 1 253 ? 42.719 31.497 -98.309 1.00 34.53 253 ARG A O 1
ATOM 1995 N N . TRP A 1 254 ? 44.895 31.905 -98.420 1.00 37.84 254 TRP A N 1
ATOM 1996 C CA . TRP A 1 254 ? 45.085 31.842 -96.956 1.00 37.84 254 TRP A CA 1
ATOM 1997 C C . TRP A 1 254 ? 44.683 33.131 -96.215 1.00 37.84 254 TRP A C 1
ATOM 1999 O O . TRP A 1 254 ? 44.459 33.093 -95.006 1.00 37.84 254 TRP A O 1
ATOM 2009 N N . LEU A 1 255 ? 44.484 34.246 -96.929 1.00 32.59 255 LEU A N 1
ATOM 2010 C CA . LEU A 1 255 ? 44.037 35.513 -96.331 1.00 32.59 255 LEU A CA 1
ATOM 2011 C C . LEU A 1 255 ? 42.558 35.526 -95.892 1.00 32.59 255 LEU A C 1
ATOM 2013 O O . LEU A 1 255 ? 42.188 36.341 -95.054 1.00 32.59 255 LEU A O 1
ATOM 2017 N N . TYR A 1 256 ? 41.722 34.599 -96.375 1.00 34.56 256 TYR A N 1
ATOM 2018 C CA . TYR A 1 256 ? 40.317 34.483 -95.946 1.00 34.56 256 TYR A CA 1
ATOM 2019 C C . TYR A 1 256 ? 40.132 33.705 -94.631 1.00 34.56 256 TYR A C 1
ATOM 2021 O O . TYR A 1 256 ? 39.052 33.730 -94.052 1.00 34.56 256 TYR A O 1
ATOM 2029 N N . LYS A 1 257 ? 41.179 33.034 -94.127 1.00 32.88 257 LYS A N 1
ATOM 2030 C CA . LYS A 1 257 ? 41.115 32.231 -92.891 1.00 32.88 257 LYS A CA 1
ATOM 2031 C C . LYS A 1 257 ? 41.552 32.989 -91.631 1.00 32.88 257 LYS A C 1
ATOM 2033 O O . LYS A 1 257 ? 41.331 32.503 -90.529 1.00 32.88 257 LYS A O 1
ATOM 2038 N N . TYR A 1 258 ? 42.133 34.181 -91.785 1.00 28.62 258 TYR A N 1
ATOM 2039 C CA . TYR A 1 258 ? 42.669 34.987 -90.678 1.00 28.62 258 TYR A CA 1
ATOM 2040 C C . TYR A 1 258 ? 41.688 36.035 -90.120 1.00 28.62 258 TYR A C 1
ATOM 2042 O O . TYR A 1 258 ? 41.944 36.608 -89.065 1.00 28.62 258 TYR A O 1
ATOM 2050 N N . GLN A 1 259 ? 40.545 36.266 -90.778 1.00 30.08 259 GLN A N 1
ATOM 2051 C CA . GLN A 1 259 ? 39.511 37.202 -90.303 1.00 30.08 259 GLN A CA 1
ATOM 2052 C C . GLN A 1 259 ? 38.410 36.534 -89.460 1.00 30.08 259 GLN A C 1
ATOM 2054 O O . GLN A 1 259 ? 37.727 37.217 -88.706 1.00 30.08 259 GLN A O 1
ATOM 2059 N N . SER A 1 260 ? 38.289 35.202 -89.487 1.00 32.44 260 SER A N 1
ATOM 2060 C CA . SER A 1 260 ? 37.312 34.452 -88.675 1.00 32.44 260 SER A CA 1
ATOM 2061 C C . SER A 1 260 ? 37.775 34.165 -87.238 1.00 32.44 260 SER A C 1
ATOM 2063 O O . SER A 1 260 ? 36.990 33.675 -86.433 1.00 32.44 260 SER A O 1
ATOM 2065 N N . LEU A 1 261 ? 39.032 34.479 -86.899 1.00 29.77 261 LEU A N 1
ATOM 2066 C CA . LEU A 1 261 ? 39.604 34.279 -85.559 1.00 29.77 261 LEU A CA 1
ATOM 2067 C C . LEU A 1 261 ? 39.546 35.532 -84.666 1.00 29.77 261 LEU A C 1
ATOM 2069 O O . LEU A 1 261 ? 39.768 35.413 -83.472 1.00 29.77 261 LEU A O 1
ATOM 2073 N N . ARG A 1 262 ? 39.185 36.712 -85.199 1.00 30.95 262 ARG A N 1
ATOM 2074 C CA . ARG A 1 262 ? 39.020 37.953 -84.407 1.00 30.95 262 ARG A CA 1
ATOM 2075 C C . ARG A 1 262 ? 37.585 38.247 -83.953 1.00 30.95 262 ARG A C 1
ATOM 2077 O O . ARG A 1 262 ? 37.371 39.208 -83.229 1.00 30.95 262 ARG A O 1
ATOM 2084 N N . PHE A 1 263 ? 36.607 37.436 -84.358 1.00 36.12 263 PHE A N 1
ATOM 2085 C CA . PHE A 1 263 ? 35.214 37.570 -83.903 1.00 36.12 263 PHE A CA 1
ATOM 2086 C C . PHE A 1 263 ? 34.977 36.934 -82.517 1.00 36.12 263 PHE A C 1
ATOM 2088 O O . PHE A 1 263 ? 33.998 37.244 -81.837 1.00 36.12 263 PHE A O 1
ATOM 2095 N N . TRP A 1 264 ? 35.885 36.054 -82.084 1.00 32.06 264 TRP A N 1
ATOM 2096 C CA . TRP A 1 264 ? 35.743 35.317 -80.830 1.00 32.06 264 TRP A CA 1
ATOM 2097 C C . TRP A 1 264 ? 36.242 36.091 -79.605 1.00 32.06 264 TRP A C 1
ATOM 2099 O O . TRP A 1 264 ? 35.631 35.943 -78.555 1.00 32.06 264 TRP A O 1
ATOM 2109 N N . ASP A 1 265 ? 37.229 36.985 -79.729 1.00 31.59 265 ASP A N 1
ATOM 2110 C CA . ASP A 1 265 ? 37.769 37.712 -78.564 1.00 31.59 265 ASP A CA 1
ATOM 2111 C C . ASP A 1 265 ? 36.753 38.688 -77.942 1.00 31.59 265 ASP A C 1
ATOM 2113 O O . ASP A 1 265 ? 36.515 38.646 -76.740 1.00 31.59 265 ASP A O 1
ATOM 2117 N N . SER A 1 266 ? 36.043 39.502 -78.737 1.00 37.53 266 SER A N 1
ATOM 2118 C CA . SER A 1 266 ? 35.097 40.487 -78.173 1.00 37.53 266 SER A CA 1
ATOM 2119 C C . SER A 1 266 ? 33.802 39.868 -77.639 1.00 37.53 266 SER A C 1
ATOM 2121 O O . SER A 1 266 ? 33.148 40.437 -76.767 1.00 37.53 266 SER A O 1
ATOM 2123 N N . THR A 1 267 ? 33.405 38.715 -78.183 1.00 39.12 267 THR A N 1
ATOM 2124 C CA . THR A 1 267 ? 32.186 38.005 -77.770 1.00 39.12 267 THR A CA 1
ATOM 2125 C C . THR A 1 267 ? 32.448 37.188 -76.506 1.00 39.12 267 THR A C 1
ATOM 2127 O O . THR A 1 267 ? 31.591 37.148 -75.628 1.00 39.12 267 THR A O 1
ATOM 2130 N N . ILE A 1 268 ? 33.648 36.606 -76.374 1.00 40.75 268 ILE A N 1
ATOM 2131 C CA . ILE A 1 268 ? 34.090 35.905 -75.164 1.00 40.75 268 ILE A CA 1
ATOM 2132 C C . ILE A 1 268 ? 34.303 36.896 -74.014 1.00 40.75 268 ILE A C 1
ATOM 2134 O O . ILE A 1 268 ? 33.803 36.628 -72.931 1.00 40.75 268 ILE A O 1
ATOM 2138 N N . ASP A 1 269 ? 34.904 38.069 -74.234 1.00 36.88 269 ASP A N 1
ATOM 2139 C CA . ASP A 1 269 ? 35.076 39.072 -73.166 1.00 36.88 269 ASP A CA 1
ATOM 2140 C C . ASP A 1 269 ? 33.738 39.669 -72.677 1.00 36.88 269 ASP A C 1
ATOM 2142 O O . ASP A 1 269 ? 33.550 39.909 -71.480 1.00 36.88 269 ASP A O 1
ATOM 2146 N N . GLY A 1 270 ? 32.754 39.840 -73.571 1.00 40.00 270 GLY A N 1
ATOM 2147 C CA . GLY A 1 270 ? 31.385 40.236 -73.203 1.00 40.00 270 GLY A CA 1
ATOM 2148 C C . GLY A 1 270 ? 30.602 39.140 -72.462 1.00 40.00 270 GLY A C 1
ATOM 2149 O O . GLY A 1 270 ? 29.857 39.427 -71.519 1.00 40.00 270 GLY A O 1
ATOM 2150 N N . LEU A 1 271 ? 30.805 37.872 -72.842 1.00 41.53 271 LEU A N 1
ATOM 2151 C CA . LEU A 1 271 ? 30.243 36.699 -72.162 1.00 41.53 271 LEU A CA 1
ATOM 2152 C C . LEU A 1 271 ? 30.910 36.439 -70.807 1.00 41.53 271 LEU A C 1
ATOM 2154 O O . LEU A 1 271 ? 30.214 36.090 -69.861 1.00 41.53 271 LEU A O 1
ATOM 2158 N N . LEU A 1 272 ? 32.219 36.663 -70.674 1.00 39.44 272 LEU A N 1
ATOM 2159 C CA . LEU A 1 272 ? 32.970 36.488 -69.428 1.00 39.44 272 LEU A CA 1
ATOM 2160 C C . LEU A 1 272 ? 32.610 37.551 -68.382 1.00 39.44 272 LEU A C 1
ATOM 2162 O O . LEU A 1 272 ? 32.465 37.214 -67.210 1.00 39.44 272 LEU A O 1
ATOM 2166 N N . ASN A 1 273 ? 32.342 38.797 -68.792 1.00 40.91 273 ASN A N 1
ATOM 2167 C CA . ASN A 1 273 ? 31.782 39.817 -67.892 1.00 40.91 273 ASN A CA 1
ATOM 2168 C C . ASN A 1 273 ? 30.357 39.477 -67.418 1.00 40.91 273 ASN A C 1
ATOM 2170 O O . ASN A 1 273 ? 29.988 39.806 -66.293 1.00 40.91 273 ASN A O 1
ATOM 2174 N N . SER A 1 274 ? 29.574 38.775 -68.243 1.00 40.44 274 SER A N 1
ATOM 2175 C CA . SER A 1 274 ? 28.238 38.277 -67.876 1.00 40.44 274 SER A CA 1
ATOM 2176 C C . SER A 1 274 ? 28.303 36.990 -67.032 1.00 40.44 274 SER A C 1
ATOM 2178 O O . SER A 1 274 ? 27.430 36.747 -66.203 1.00 40.44 274 SER A O 1
ATOM 2180 N N . LEU A 1 275 ? 29.361 36.186 -67.190 1.00 43.34 275 LEU A N 1
ATOM 2181 C CA . LEU A 1 275 ? 29.672 34.999 -66.383 1.00 43.34 275 LEU A CA 1
ATOM 2182 C C . LEU A 1 275 ? 30.318 35.336 -65.032 1.00 43.34 275 LEU A C 1
ATOM 2184 O O . LEU A 1 275 ? 30.300 34.492 -64.144 1.00 43.34 275 LEU A O 1
ATOM 2188 N N . GLY A 1 276 ? 30.814 36.560 -64.823 1.00 47.25 276 GLY A N 1
ATOM 2189 C CA . GLY A 1 276 ? 31.230 37.039 -63.497 1.00 47.25 276 GLY A CA 1
ATOM 2190 C C . GLY A 1 276 ? 30.089 37.058 -62.463 1.00 47.25 276 GLY A C 1
ATOM 2191 O O . GLY A 1 276 ? 30.347 37.040 -61.261 1.00 47.25 276 GLY A O 1
ATOM 2192 N N . LEU A 1 277 ? 28.828 37.042 -62.922 1.00 46.06 277 LEU A N 1
ATOM 2193 C CA . LEU A 1 277 ? 27.624 36.833 -62.101 1.00 46.06 277 LEU A CA 1
ATOM 2194 C C . LEU A 1 277 ? 27.353 35.350 -61.788 1.00 46.06 277 LEU A C 1
ATOM 2196 O O . LEU A 1 277 ? 26.637 35.043 -60.839 1.00 46.06 277 LEU A O 1
ATOM 2200 N N . LEU A 1 278 ? 27.928 34.424 -62.557 1.00 49.47 278 LEU A N 1
ATOM 2201 C CA . LEU A 1 278 ? 27.778 32.979 -62.408 1.00 49.47 278 LEU A CA 1
ATOM 2202 C C . LEU A 1 278 ? 29.080 32.387 -61.878 1.00 49.47 278 LEU A C 1
ATOM 2204 O O . LEU A 1 278 ? 29.780 31.645 -62.564 1.00 49.47 278 LEU A O 1
ATOM 2208 N N . ASN A 1 279 ? 29.397 32.692 -60.621 1.00 55.34 279 ASN A N 1
ATOM 2209 C CA . ASN A 1 279 ? 30.433 31.950 -59.914 1.00 55.34 279 ASN A CA 1
ATOM 2210 C C . ASN A 1 279 ? 29.979 30.491 -59.794 1.00 55.34 279 ASN A C 1
ATOM 2212 O O . ASN A 1 279 ? 29.111 30.165 -58.986 1.00 55.34 279 ASN A O 1
ATOM 2216 N N . VAL A 1 280 ? 30.521 29.611 -60.635 1.00 55.62 280 VAL A N 1
ATOM 2217 C CA . VAL A 1 280 ? 30.267 28.171 -60.558 1.00 55.62 280 VAL A CA 1
ATOM 2218 C C . VAL A 1 280 ? 31.129 27.607 -59.432 1.00 55.62 280 VAL A C 1
ATOM 2220 O O . VAL A 1 280 ? 32.330 27.416 -59.595 1.00 55.62 280 VAL A O 1
ATOM 2223 N N . VAL A 1 281 ? 30.524 27.354 -58.271 1.00 50.44 281 VAL A N 1
ATOM 2224 C CA . VAL A 1 281 ? 31.247 27.007 -57.025 1.00 50.44 281 VAL A CA 1
ATOM 2225 C C . VAL A 1 281 ? 31.560 25.506 -56.926 1.00 50.44 281 VAL A C 1
ATOM 2227 O O . VAL A 1 281 ? 32.219 25.041 -56.001 1.00 50.44 281 VAL A O 1
ATOM 2230 N N . GLY A 1 282 ? 31.135 24.709 -57.903 1.00 53.53 282 GLY A N 1
ATOM 2231 C CA . GLY A 1 282 ? 31.540 23.313 -57.986 1.00 53.53 282 GLY A CA 1
ATOM 2232 C C . GLY A 1 282 ? 30.648 22.495 -58.898 1.00 53.53 282 GLY A C 1
ATOM 2233 O O . GLY A 1 282 ? 29.449 22.758 -59.026 1.00 53.53 282 GLY A O 1
ATOM 2234 N N . VAL A 1 283 ? 31.258 21.483 -59.507 1.00 57.25 283 VAL A N 1
ATOM 2235 C CA . VAL A 1 283 ? 30.583 20.519 -60.367 1.00 57.25 283 VAL A CA 1
ATOM 2236 C C . VAL A 1 283 ? 30.910 19.131 -59.842 1.00 57.25 283 VAL A C 1
ATOM 2238 O O . VAL A 1 283 ? 32.012 18.618 -60.023 1.00 57.25 283 VAL A O 1
ATOM 2241 N N . GLU A 1 284 ? 29.963 18.555 -59.108 1.00 57.00 284 GLU A N 1
ATOM 2242 C CA . GLU A 1 284 ? 30.136 17.236 -58.504 1.00 57.00 284 GLU A CA 1
ATOM 2243 C C . GLU A 1 284 ? 29.679 16.146 -59.473 1.00 57.00 284 GLU A C 1
ATOM 2245 O O . GLU A 1 284 ? 28.577 16.220 -60.025 1.00 57.00 284 GLU A O 1
ATOM 2250 N N . ASN A 1 285 ? 30.498 15.099 -59.610 1.00 56.88 285 ASN A N 1
ATOM 2251 C CA . ASN A 1 285 ? 30.170 13.880 -60.353 1.00 56.88 285 ASN A CA 1
ATOM 2252 C C . ASN A 1 285 ? 29.852 14.111 -61.846 1.00 56.88 285 ASN A C 1
ATOM 2254 O O . ASN A 1 285 ? 28.984 13.432 -62.387 1.00 56.88 285 ASN A O 1
ATOM 2258 N N . MET A 1 286 ? 30.520 15.063 -62.508 1.00 58.62 286 MET A N 1
ATOM 2259 C CA . MET A 1 286 ? 30.425 15.246 -63.965 1.00 58.62 286 MET A CA 1
ATOM 2260 C C . MET A 1 286 ? 31.766 14.987 -64.647 1.00 58.62 286 MET A C 1
ATOM 2262 O O . MET A 1 286 ? 32.817 15.404 -64.158 1.00 58.62 286 MET A O 1
ATOM 2266 N N . GLU A 1 287 ? 31.727 14.349 -65.812 1.00 55.00 287 GLU A N 1
ATOM 2267 C CA . GLU A 1 287 ? 32.906 14.197 -66.663 1.00 55.00 287 GLU A CA 1
ATOM 2268 C C . GLU A 1 287 ? 33.239 15.502 -67.419 1.00 55.00 287 GLU A C 1
ATOM 2270 O O . GLU A 1 287 ? 32.348 16.305 -67.702 1.00 55.00 287 GLU A O 1
ATOM 2275 N N . PRO A 1 288 ? 34.496 15.723 -67.859 1.00 50.03 288 PRO A N 1
ATOM 2276 C CA . PRO A 1 288 ? 34.890 16.947 -68.572 1.00 50.03 288 PRO A CA 1
ATOM 2277 C C . PRO A 1 288 ? 34.073 17.253 -69.838 1.00 50.03 288 PRO A C 1
ATOM 2279 O O . PRO A 1 288 ? 33.852 18.416 -70.176 1.00 50.03 288 PRO A O 1
ATOM 2282 N N . LYS A 1 289 ? 33.603 16.219 -70.550 1.00 56.81 289 LYS A N 1
ATOM 2283 C CA . LYS A 1 289 ? 32.730 16.384 -71.727 1.00 56.81 289 LYS A CA 1
ATOM 2284 C C . LYS A 1 289 ? 31.334 16.871 -71.340 1.00 56.81 289 LYS A C 1
ATOM 2286 O O . LYS A 1 289 ? 30.739 17.653 -72.072 1.00 56.81 289 LYS A O 1
ATOM 2291 N N . GLU A 1 290 ? 30.842 16.434 -70.188 1.00 56.56 290 GLU A N 1
ATOM 2292 C CA . GLU A 1 290 ? 29.536 16.807 -69.649 1.00 56.56 290 GLU A CA 1
ATOM 2293 C C . GLU A 1 290 ? 29.574 18.211 -69.059 1.00 56.56 290 GLU A C 1
ATOM 2295 O O . GLU A 1 290 ? 28.666 18.994 -69.307 1.00 56.56 290 GLU A O 1
ATOM 2300 N N . LEU A 1 291 ? 30.666 18.565 -68.374 1.00 55.47 291 LEU A N 1
ATOM 2301 C CA . LEU A 1 291 ? 30.933 19.933 -67.939 1.00 55.47 291 LEU A CA 1
ATOM 2302 C C . LEU A 1 291 ? 30.959 20.892 -69.132 1.00 55.47 291 LEU A C 1
ATOM 2304 O O . LEU A 1 291 ? 30.340 21.950 -69.094 1.00 55.47 291 LEU A O 1
ATOM 2308 N N . ARG A 1 292 ? 31.638 20.507 -70.220 1.00 53.69 292 ARG A N 1
ATOM 2309 C CA . ARG A 1 292 ? 31.663 21.296 -71.455 1.00 53.69 292 ARG A CA 1
ATOM 2310 C C . ARG A 1 292 ? 30.262 21.473 -72.042 1.00 53.69 292 ARG A C 1
ATOM 2312 O O . ARG A 1 292 ? 29.940 22.578 -72.460 1.00 53.69 292 ARG A O 1
ATOM 2319 N N . GLN A 1 293 ? 29.450 20.417 -72.074 1.00 61.91 293 GLN A N 1
ATOM 2320 C CA . GLN A 1 293 ? 28.082 20.501 -72.585 1.00 61.91 293 GLN A CA 1
ATOM 2321 C C . GLN A 1 293 ? 27.192 21.362 -71.680 1.00 61.91 293 GLN A C 1
ATOM 2323 O O . GLN A 1 293 ? 26.520 22.246 -72.185 1.00 61.91 293 GLN A O 1
ATOM 2328 N N . LEU A 1 294 ? 27.270 21.199 -70.354 1.00 62.88 294 LEU A N 1
ATOM 2329 C CA . LEU A 1 294 ? 26.556 22.036 -69.385 1.00 62.88 294 LEU A CA 1
ATOM 2330 C C . LEU A 1 294 ? 26.918 23.515 -69.544 1.00 62.88 294 LEU A C 1
ATOM 2332 O O . LEU A 1 294 ? 26.033 24.365 -69.513 1.00 62.88 294 LEU A O 1
ATOM 2336 N N . LEU A 1 295 ? 28.202 23.836 -69.717 1.00 60.41 295 LEU A N 1
ATOM 2337 C CA . LEU A 1 295 ? 28.631 25.212 -69.955 1.00 60.41 295 LEU A CA 1
ATOM 2338 C C . LEU A 1 295 ? 28.039 25.749 -71.261 1.00 60.41 295 LEU A C 1
ATOM 2340 O O . LEU A 1 295 ? 27.539 26.865 -71.271 1.00 60.41 295 LEU A O 1
ATOM 2344 N N . LEU A 1 296 ? 28.025 24.959 -72.336 1.00 60.31 296 LEU A N 1
ATOM 2345 C CA . LEU A 1 296 ? 27.404 25.364 -73.601 1.00 60.31 296 LEU A CA 1
ATOM 2346 C C . LEU A 1 296 ? 25.881 25.558 -73.469 1.00 60.31 296 LEU A C 1
ATOM 2348 O O . LEU A 1 296 ? 25.368 26.565 -73.946 1.00 60.31 296 LEU A O 1
ATOM 2352 N N . ASP A 1 297 ? 25.187 24.663 -72.766 1.00 61.88 297 ASP A N 1
ATOM 2353 C CA . ASP A 1 297 ? 23.733 24.717 -72.552 1.00 61.88 297 ASP A CA 1
ATOM 2354 C C . ASP A 1 297 ? 23.329 25.876 -71.616 1.00 61.88 297 ASP A C 1
ATOM 2356 O O . ASP A 1 297 ? 22.280 26.498 -71.782 1.00 61.88 297 ASP A O 1
ATOM 2360 N N . THR A 1 298 ? 24.176 26.209 -70.634 1.00 58.25 298 THR A N 1
ATOM 2361 C CA . THR A 1 298 ? 23.970 27.348 -69.716 1.00 58.25 298 THR A CA 1
ATOM 2362 C C . THR A 1 298 ? 24.224 28.687 -70.407 1.00 58.25 298 THR A C 1
ATOM 2364 O O . THR A 1 298 ? 23.638 29.700 -70.030 1.00 58.25 298 THR A O 1
ATOM 2367 N N . LEU A 1 299 ? 25.073 28.689 -71.438 1.00 52.75 299 LEU A N 1
ATOM 2368 C CA . LEU A 1 299 ? 25.368 29.853 -72.269 1.00 52.75 299 LEU A CA 1
ATOM 2369 C C . LEU A 1 299 ? 24.304 30.122 -73.343 1.00 52.75 299 LEU A C 1
ATOM 2371 O O . LEU A 1 299 ? 24.387 31.147 -74.024 1.00 52.75 299 LEU A O 1
ATOM 2375 N N . GLU A 1 300 ? 23.287 29.262 -73.487 1.00 60.16 300 GLU A N 1
ATOM 2376 C CA . GLU A 1 300 ? 22.115 29.606 -74.289 1.00 60.16 300 GLU A CA 1
ATOM 2377 C C . GLU A 1 300 ? 21.383 30.817 -73.672 1.00 60.16 300 GLU A C 1
ATOM 2379 O O . GLU A 1 300 ? 21.146 30.839 -72.460 1.00 60.16 300 GLU A O 1
ATOM 2384 N N . PRO A 1 301 ? 20.978 31.828 -74.466 1.00 50.47 301 PRO A N 1
ATOM 2385 C CA . PRO A 1 301 ? 20.452 33.096 -73.945 1.00 50.47 301 PRO A CA 1
ATOM 2386 C C . PRO A 1 301 ? 19.264 32.958 -72.982 1.00 50.47 301 PRO A C 1
ATOM 2388 O O . PRO A 1 301 ? 19.155 33.706 -72.011 1.00 50.47 301 PRO A O 1
ATOM 2391 N N . THR A 1 302 ? 18.379 31.990 -73.231 1.00 56.25 302 THR A N 1
ATOM 2392 C CA . THR A 1 302 ? 17.229 31.688 -72.370 1.00 56.25 302 THR A CA 1
ATOM 2393 C C . THR A 1 302 ? 17.654 31.051 -71.053 1.00 56.25 302 THR A C 1
ATOM 2395 O O . THR A 1 302 ? 17.118 31.399 -70.007 1.00 56.25 302 THR A O 1
ATOM 2398 N N . SER A 1 303 ? 18.636 30.153 -71.071 1.00 59.19 303 SER A N 1
ATOM 2399 C CA . SER A 1 303 ? 19.166 29.480 -69.878 1.00 59.19 303 SER A CA 1
ATOM 2400 C C . SER A 1 303 ? 19.959 30.447 -68.996 1.00 59.19 303 SER A C 1
ATOM 2402 O O . SER A 1 303 ? 19.814 30.434 -67.773 1.00 59.19 303 SER A O 1
ATOM 2404 N N . LEU A 1 304 ? 20.717 31.353 -69.620 1.00 57.38 304 LEU A N 1
ATOM 2405 C CA . LEU A 1 304 ? 21.487 32.395 -68.945 1.00 57.38 304 LEU A CA 1
ATOM 2406 C C . LEU A 1 304 ? 20.580 33.369 -68.175 1.00 57.38 304 LEU A C 1
ATOM 2408 O O . LEU A 1 304 ? 20.863 33.688 -67.022 1.00 57.38 304 LEU A O 1
ATOM 2412 N N . GLN A 1 305 ? 19.460 33.802 -68.769 1.00 59.03 305 GLN A N 1
ATOM 2413 C CA . GLN A 1 305 ? 18.491 34.677 -68.093 1.00 59.03 305 GLN A CA 1
ATOM 2414 C C . GLN A 1 305 ? 17.898 34.031 -66.836 1.00 59.03 305 GLN A C 1
ATOM 2416 O O . GLN A 1 305 ? 17.803 34.684 -65.797 1.00 59.03 305 GLN A O 1
ATOM 2421 N N . HIS A 1 306 ? 17.545 32.746 -66.896 1.00 62.03 306 HIS A N 1
ATOM 2422 C CA . HIS A 1 306 ? 17.031 32.045 -65.721 1.00 62.03 306 HIS A CA 1
ATOM 2423 C C . HIS A 1 306 ? 18.109 31.830 -64.651 1.00 62.03 306 HIS A C 1
ATOM 2425 O O . HIS A 1 306 ? 17.825 31.953 -63.462 1.00 62.03 306 HIS A O 1
ATOM 2431 N N . ALA A 1 307 ? 19.351 31.551 -65.055 1.00 61.00 307 ALA A N 1
ATOM 2432 C CA . ALA A 1 307 ? 20.467 31.410 -64.127 1.00 61.00 307 ALA A CA 1
ATOM 2433 C C . ALA A 1 307 ? 20.776 32.734 -63.398 1.00 61.00 307 ALA A C 1
ATOM 2435 O O . ALA A 1 307 ? 21.026 32.724 -62.195 1.00 61.00 307 ALA A O 1
ATOM 2436 N N . ILE A 1 308 ? 20.676 33.875 -64.091 1.00 58.59 308 ILE A N 1
ATOM 2437 C CA . ILE A 1 308 ? 20.810 35.211 -63.488 1.00 58.59 308 ILE A CA 1
ATOM 2438 C C . ILE A 1 308 ? 19.672 35.483 -62.494 1.00 58.59 308 ILE A C 1
ATOM 2440 O O . ILE A 1 308 ? 19.942 35.917 -61.376 1.00 58.59 308 ILE A O 1
ATOM 2444 N N . LEU A 1 309 ? 18.417 35.173 -62.846 1.00 62.19 309 LEU A N 1
ATOM 2445 C CA . LEU A 1 309 ? 17.279 35.312 -61.922 1.00 62.19 309 LEU A CA 1
ATOM 2446 C C . LEU A 1 309 ? 17.461 34.473 -60.646 1.00 62.19 309 LEU A C 1
ATOM 2448 O O . LEU A 1 309 ? 17.160 34.947 -59.555 1.00 62.19 309 LEU A O 1
ATOM 2452 N N . LEU A 1 310 ? 18.009 33.259 -60.760 1.00 62.78 310 LEU A N 1
ATOM 2453 C CA . LEU A 1 310 ? 18.291 32.390 -59.612 1.00 62.78 310 LEU A CA 1
ATOM 2454 C C . LEU A 1 310 ? 19.398 32.933 -58.697 1.00 62.78 310 LEU A C 1
ATOM 2456 O O . LEU A 1 310 ? 19.342 32.727 -57.487 1.00 62.78 310 LEU A O 1
ATOM 2460 N N . VAL A 1 311 ? 20.397 33.624 -59.249 1.00 60.91 311 VAL A N 1
ATOM 2461 C CA . VAL A 1 311 ? 21.457 34.267 -58.454 1.00 60.91 311 VAL A CA 1
ATOM 2462 C C . VAL A 1 311 ? 20.921 35.482 -57.692 1.00 60.91 311 VAL A C 1
ATOM 2464 O O . VAL A 1 311 ? 21.323 35.701 -56.551 1.00 60.91 311 VAL A O 1
ATOM 2467 N N . VAL A 1 312 ? 20.016 36.253 -58.301 1.00 58.69 312 VAL A N 1
ATOM 2468 C CA . VAL A 1 312 ? 19.485 37.495 -57.717 1.00 58.69 312 VAL A CA 1
ATOM 2469 C C . VAL A 1 312 ? 18.370 37.202 -56.704 1.00 58.69 312 VAL A C 1
ATOM 2471 O O . VAL A 1 312 ? 18.506 37.556 -55.534 1.00 58.69 312 VAL A O 1
ATOM 2474 N N . ASP A 1 313 ? 17.329 36.472 -57.116 1.00 57.81 313 ASP A N 1
ATOM 2475 C CA . ASP A 1 313 ? 16.082 36.300 -56.350 1.00 57.81 313 ASP A CA 1
ATOM 2476 C C . ASP A 1 313 ? 15.762 34.831 -56.010 1.00 57.81 313 ASP A C 1
ATOM 2478 O O . ASP A 1 313 ? 14.706 34.527 -55.456 1.00 57.81 313 ASP A O 1
ATOM 2482 N N . GLY A 1 314 ? 16.656 33.892 -56.337 1.00 61.34 314 GLY A N 1
ATOM 2483 C CA . GLY A 1 314 ? 16.433 32.472 -56.075 1.00 61.34 314 GLY A CA 1
ATOM 2484 C C . GLY A 1 314 ? 16.570 32.102 -54.589 1.00 61.34 314 GLY A C 1
ATOM 2485 O O . GLY A 1 314 ? 17.410 32.685 -53.891 1.00 61.34 314 GLY A O 1
ATOM 2486 N N . PRO A 1 315 ? 15.802 31.111 -54.103 1.00 60.66 315 PRO A N 1
ATOM 2487 C CA . PRO A 1 315 ? 15.903 30.594 -52.736 1.00 60.66 315 PRO A CA 1
ATOM 2488 C C . PRO A 1 315 ? 17.313 30.064 -52.435 1.00 60.66 315 PRO A C 1
ATOM 2490 O O . PRO A 1 315 ? 17.927 29.346 -53.233 1.00 60.66 315 PRO A O 1
ATOM 2493 N N . ALA A 1 316 ? 17.846 30.446 -51.274 1.00 63.78 316 ALA A N 1
ATOM 2494 C CA . ALA A 1 316 ? 19.177 30.044 -50.843 1.00 63.78 316 ALA A CA 1
ATOM 2495 C C . ALA A 1 316 ? 19.186 28.573 -50.404 1.00 63.78 316 ALA A C 1
ATOM 2497 O O . ALA A 1 316 ? 18.272 28.091 -49.745 1.00 63.78 316 ALA A O 1
ATOM 2498 N N . GLU A 1 317 ? 20.255 27.864 -50.756 1.00 64.31 317 GLU A N 1
ATOM 2499 C CA . GLU A 1 317 ? 20.589 26.543 -50.224 1.00 64.31 317 GLU A CA 1
ATOM 2500 C C . GLU A 1 317 ? 19.693 25.341 -50.582 1.00 64.31 317 GLU A C 1
ATOM 2502 O O . GLU A 1 317 ? 19.968 24.233 -50.111 1.00 64.31 317 GLU A O 1
ATOM 2507 N N . VAL A 1 318 ? 18.736 25.485 -51.497 1.00 66.00 318 VAL A N 1
ATOM 2508 C CA . VAL A 1 318 ? 17.893 24.380 -51.997 1.00 66.00 318 VAL A CA 1
ATOM 2509 C C . VAL A 1 318 ? 18.315 23.966 -53.419 1.00 66.00 318 VAL A C 1
ATOM 2511 O O . VAL A 1 318 ? 18.922 24.751 -54.148 1.00 66.00 318 VAL A O 1
ATOM 2514 N N . TRP A 1 319 ? 18.074 22.705 -53.801 1.00 67.31 319 TRP A N 1
ATOM 2515 C CA . TRP A 1 319 ? 18.411 22.167 -55.128 1.00 67.31 319 TRP A CA 1
ATOM 2516 C C . TRP A 1 319 ? 17.219 22.243 -56.092 1.00 67.31 319 TRP A C 1
ATOM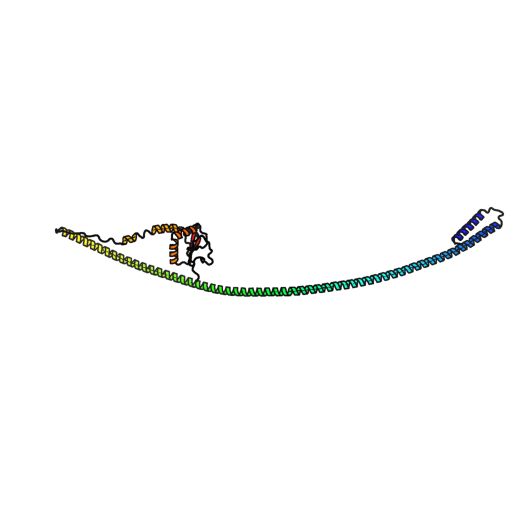 2518 O O . TRP A 1 319 ? 16.120 21.833 -55.745 1.00 67.31 319 TRP A O 1
ATOM 2528 N N . PHE A 1 320 ? 17.462 22.665 -57.335 1.00 67.88 320 PHE A N 1
ATOM 2529 C CA . PHE A 1 320 ? 16.444 22.835 -58.380 1.00 67.88 320 PHE A CA 1
ATOM 2530 C C . PHE A 1 320 ? 16.828 22.133 -59.677 1.00 67.88 320 PHE A C 1
ATOM 2532 O O . PHE A 1 320 ? 18.000 22.045 -60.022 1.00 67.88 320 PHE A O 1
ATOM 2539 N N . CYS A 1 321 ? 15.844 21.668 -60.440 1.00 68.56 321 CYS A N 1
ATOM 2540 C CA . CYS A 1 321 ? 16.063 20.954 -61.696 1.00 68.56 321 CYS A CA 1
ATOM 2541 C C . CYS A 1 321 ? 16.262 21.911 -62.892 1.00 68.56 321 CYS A C 1
ATOM 2543 O O . CYS A 1 321 ? 15.319 22.572 -63.317 1.00 68.56 321 CYS A O 1
ATOM 2545 N N . PHE A 1 322 ? 17.452 21.916 -63.504 1.00 62.12 322 PHE A N 1
ATOM 2546 C CA . PHE A 1 322 ? 17.846 22.837 -64.584 1.00 62.12 322 PHE A CA 1
ATOM 2547 C C . PHE A 1 322 ? 17.001 22.743 -65.873 1.00 62.12 322 PHE A C 1
ATOM 2549 O O . PHE A 1 322 ? 16.602 23.785 -66.382 1.00 62.12 322 PHE A O 1
ATOM 2556 N N . PRO A 1 323 ? 16.624 21.550 -66.389 1.00 53.78 323 PRO A N 1
ATOM 2557 C CA . PRO A 1 323 ? 15.708 21.451 -67.536 1.00 53.78 323 PRO A CA 1
ATOM 2558 C C . PRO A 1 323 ? 14.263 21.872 -67.223 1.00 53.78 323 PRO A C 1
ATOM 2560 O O . PRO A 1 323 ? 13.448 22.031 -68.127 1.00 53.78 323 PRO A O 1
ATOM 2563 N N . GLY A 1 324 ? 13.922 21.991 -65.938 1.00 53.28 324 GLY A N 1
ATOM 2564 C CA . GLY A 1 324 ? 12.568 22.167 -65.436 1.00 53.28 324 GLY A CA 1
ATOM 2565 C C . GLY A 1 324 ? 12.437 23.432 -64.608 1.00 53.28 324 GLY A C 1
ATOM 2566 O O . GLY A 1 324 ? 11.908 23.368 -63.504 1.00 53.28 324 GLY A O 1
ATOM 2567 N N . ILE A 1 325 ? 12.871 24.579 -65.136 1.00 51.78 325 ILE A N 1
ATOM 2568 C CA . ILE A 1 325 ? 12.539 25.897 -64.569 1.00 51.78 325 ILE A CA 1
ATOM 2569 C C . ILE A 1 325 ? 11.061 26.195 -64.877 1.00 51.78 325 ILE A C 1
ATOM 2571 O O . ILE A 1 325 ? 10.701 27.145 -65.565 1.00 51.78 325 ILE A O 1
ATOM 2575 N N . ARG A 1 326 ? 10.164 25.315 -64.426 1.00 44.88 326 ARG A N 1
ATOM 2576 C CA . ARG A 1 326 ? 8.731 25.569 -64.381 1.00 44.88 326 ARG A CA 1
ATOM 2577 C C . ARG A 1 326 ? 8.400 26.013 -62.963 1.00 44.88 326 ARG A C 1
ATOM 2579 O O . ARG A 1 326 ? 8.322 25.213 -62.048 1.00 44.88 326 ARG A O 1
ATOM 2586 N N . HIS A 1 327 ? 8.207 27.321 -62.836 1.00 44.41 327 HIS A N 1
ATOM 2587 C CA . HIS A 1 327 ? 7.296 27.935 -61.866 1.00 44.41 327 HIS A CA 1
ATOM 2588 C C . HIS A 1 327 ? 7.664 27.795 -60.380 1.00 44.41 327 HIS A C 1
ATOM 2590 O O . HIS A 1 327 ? 6.775 27.673 -59.549 1.00 44.41 327 HIS A O 1
ATOM 2596 N N . GLY A 1 328 ? 8.951 27.891 -60.030 1.00 47.78 328 GLY A N 1
ATOM 2597 C CA . GLY A 1 328 ? 9.342 28.143 -58.636 1.00 47.78 328 GLY A CA 1
ATOM 2598 C C . GLY A 1 328 ? 8.934 27.053 -57.640 1.00 47.78 328 GLY A C 1
ATOM 2599 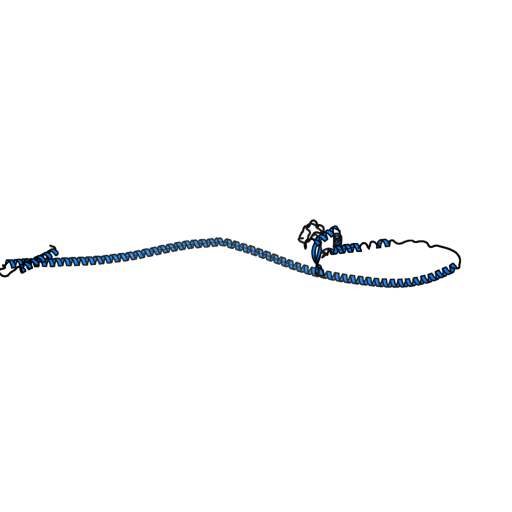O O . GLY A 1 328 ? 8.765 27.351 -56.464 1.00 47.78 328 GLY A O 1
ATOM 2600 N N . GLU A 1 329 ? 8.760 25.809 -58.092 1.00 49.91 329 GLU A N 1
ATOM 2601 C CA . GLU A 1 329 ? 8.497 24.694 -57.185 1.00 49.91 329 GLU A CA 1
ATOM 2602 C C . GLU A 1 329 ? 9.786 24.315 -56.444 1.00 49.91 329 GLU A C 1
ATOM 2604 O O . GLU A 1 329 ? 10.724 23.748 -57.012 1.00 49.91 329 GLU A O 1
ATOM 2609 N N . GLU A 1 330 ? 9.831 24.672 -55.162 1.00 55.88 330 GLU A N 1
ATOM 2610 C CA . GLU A 1 330 ? 10.823 24.199 -54.203 1.00 55.88 330 GLU A CA 1
ATOM 2611 C C . GLU A 1 330 ? 10.636 22.699 -53.978 1.00 55.88 330 GLU A C 1
ATOM 2613 O O . GLU A 1 330 ? 9.539 22.240 -53.656 1.00 55.88 330 GLU A O 1
ATOM 2618 N N . PHE A 1 331 ? 11.704 21.917 -54.133 1.00 56.28 331 PHE A N 1
ATOM 2619 C CA . PHE A 1 331 ? 11.701 20.534 -53.677 1.00 56.28 331 PHE A CA 1
ATOM 2620 C C . PHE A 1 331 ? 13.018 20.201 -52.981 1.00 56.28 331 PHE A C 1
ATOM 2622 O O . PHE A 1 331 ? 14.109 20.448 -53.497 1.00 56.28 331 PHE A O 1
ATOM 2629 N N . GLU A 1 332 ? 12.922 19.611 -51.793 1.00 54.16 332 GLU A N 1
ATOM 2630 C CA . GLU A 1 332 ? 14.070 18.976 -51.163 1.00 54.16 332 GLU A CA 1
ATOM 2631 C C . GLU A 1 332 ? 14.327 17.649 -51.875 1.00 54.16 332 GLU A C 1
ATOM 2633 O O . GLU A 1 332 ? 13.482 16.756 -51.910 1.00 54.16 332 GLU A O 1
ATOM 2638 N N . ALA A 1 333 ? 15.499 17.528 -52.495 1.00 54.59 333 ALA A N 1
ATOM 2639 C CA . ALA A 1 333 ? 15.913 16.296 -53.145 1.00 54.59 333 ALA A CA 1
ATOM 2640 C C . ALA A 1 333 ? 16.199 15.221 -52.080 1.00 54.59 333 ALA A C 1
ATOM 2642 O O . ALA A 1 333 ? 17.349 15.048 -51.665 1.00 54.59 333 ALA A O 1
ATOM 2643 N N . GLU A 1 334 ? 15.177 14.482 -51.642 1.00 48.41 334 GLU A N 1
ATOM 2644 C CA . GLU A 1 334 ? 15.376 13.263 -50.856 1.00 48.41 334 GLU A CA 1
ATOM 2645 C C . GLU A 1 334 ? 16.298 12.320 -51.647 1.00 48.41 334 GLU A C 1
ATOM 2647 O O . GLU A 1 334 ? 16.036 11.955 -52.794 1.00 48.41 334 GLU A O 1
ATOM 2652 N N . ASN A 1 335 ? 17.442 11.968 -51.055 1.00 53.78 335 ASN A N 1
ATOM 2653 C CA . ASN A 1 335 ? 18.466 11.102 -51.652 1.00 53.78 335 ASN A CA 1
ATOM 2654 C C . ASN A 1 335 ? 19.117 11.623 -52.951 1.00 53.78 335 ASN A C 1
ATOM 2656 O O . ASN A 1 335 ? 19.704 10.846 -53.705 1.00 53.78 335 ASN A O 1
ATOM 2660 N N . GLY A 1 336 ? 19.075 12.936 -53.208 1.00 57.69 336 GLY A N 1
ATOM 2661 C CA . GLY A 1 336 ? 19.788 13.545 -54.335 1.00 57.69 336 GLY A CA 1
ATOM 2662 C C . GLY A 1 336 ? 19.214 13.200 -55.711 1.00 57.69 336 GLY A C 1
ATOM 2663 O O . GLY A 1 336 ? 19.947 13.268 -56.698 1.00 57.69 336 GLY A O 1
ATOM 2664 N N . GLN A 1 337 ? 17.931 12.835 -55.780 1.00 62.34 337 GLN A N 1
ATOM 2665 C CA . GLN A 1 337 ? 17.215 12.577 -57.027 1.00 62.34 337 GLN A CA 1
ATOM 2666 C C . GLN A 1 337 ? 16.245 13.711 -57.362 1.00 62.34 337 GLN A C 1
ATOM 2668 O O . GLN A 1 337 ? 15.703 14.368 -56.477 1.00 62.34 337 GLN A O 1
ATOM 2673 N N . CYS A 1 338 ? 16.018 13.943 -58.656 1.00 65.31 338 CYS A N 1
ATOM 2674 C CA . CYS A 1 338 ? 14.940 14.818 -59.097 1.00 65.31 338 CYS A CA 1
ATOM 2675 C C . CYS A 1 338 ? 13.648 14.007 -59.242 1.00 65.31 338 CYS A C 1
ATOM 2677 O O . CYS A 1 338 ? 13.655 13.005 -59.961 1.00 65.31 338 CYS A O 1
ATOM 2679 N N . PRO A 1 339 ? 12.531 14.451 -58.643 1.00 61.28 339 PRO A N 1
ATOM 2680 C CA . PRO A 1 339 ? 11.253 13.749 -58.747 1.00 61.28 339 PRO A CA 1
ATOM 2681 C C . PRO A 1 339 ? 10.644 13.806 -60.158 1.00 61.28 339 PRO A C 1
ATOM 2683 O O . PRO A 1 339 ? 9.783 12.997 -60.492 1.00 61.28 339 PRO A O 1
ATOM 2686 N N . TYR A 1 340 ? 11.101 14.735 -61.003 1.00 65.38 340 TYR A N 1
ATOM 2687 C CA . TYR A 1 340 ? 10.473 15.032 -62.292 1.00 65.38 340 TYR A CA 1
ATOM 2688 C C . TYR A 1 340 ? 11.248 14.507 -63.506 1.00 65.38 340 TYR A C 1
ATOM 2690 O O . TYR A 1 340 ? 10.642 14.120 -64.505 1.00 65.38 340 TYR A O 1
ATOM 2698 N N . HIS A 1 341 ? 12.582 14.472 -63.447 1.00 66.00 341 HIS A N 1
ATOM 2699 C CA . HIS A 1 341 ? 13.421 14.169 -64.608 1.00 66.00 341 HIS A CA 1
ATOM 2700 C C . HIS A 1 341 ? 14.501 13.134 -64.275 1.00 66.00 341 HIS A C 1
ATOM 2702 O O . HIS A 1 341 ? 15.295 13.310 -63.356 1.00 66.00 341 HIS A O 1
ATOM 2708 N N . LYS A 1 342 ? 14.576 12.065 -65.081 1.00 60.19 342 LYS A N 1
ATOM 2709 C CA . LYS A 1 342 ? 15.507 10.935 -64.876 1.00 60.19 342 LYS A CA 1
ATOM 2710 C C . LYS A 1 342 ? 16.978 11.242 -65.200 1.00 60.19 342 LYS A C 1
ATOM 2712 O O . LYS A 1 342 ? 17.844 10.449 -64.854 1.00 60.19 342 LYS A O 1
ATOM 2717 N N . ASN A 1 343 ? 17.259 12.349 -65.888 1.00 63.38 343 ASN A N 1
ATOM 2718 C CA . ASN A 1 343 ? 18.610 12.757 -66.283 1.00 63.38 343 ASN A CA 1
ATOM 2719 C C . ASN A 1 343 ? 18.705 14.287 -66.322 1.00 63.38 343 ASN A C 1
ATOM 2721 O O . ASN A 1 343 ? 18.859 14.894 -67.380 1.00 63.38 343 ASN A O 1
ATOM 2725 N N . CYS A 1 344 ? 18.504 14.918 -65.169 1.00 66.62 344 CYS A N 1
ATOM 2726 C CA . CYS A 1 344 ? 18.606 16.364 -65.032 1.00 66.62 344 CYS A CA 1
ATOM 2727 C C . CYS A 1 344 ? 19.831 16.781 -64.224 1.00 66.62 344 CYS A C 1
ATOM 2729 O O . CYS A 1 344 ? 20.407 16.015 -63.444 1.00 66.62 344 CYS A O 1
ATOM 2731 N N . ILE A 1 345 ? 20.168 18.054 -64.377 1.00 68.62 345 ILE A N 1
ATOM 2732 C CA . ILE A 1 345 ? 21.189 18.726 -63.589 1.00 68.62 345 ILE A CA 1
ATOM 2733 C C . ILE A 1 345 ? 20.477 19.481 -62.474 1.00 68.62 345 ILE A C 1
ATOM 2735 O O . ILE A 1 345 ? 19.552 20.245 -62.737 1.00 68.62 345 ILE A O 1
ATOM 2739 N N . LEU A 1 346 ? 20.874 19.224 -61.234 1.00 69.50 346 LEU A N 1
ATOM 2740 C CA . LEU A 1 346 ? 20.431 19.974 -60.073 1.00 69.50 346 LEU A CA 1
ATOM 2741 C C . LEU A 1 346 ? 21.325 21.200 -59.891 1.00 69.50 346 LEU A C 1
ATOM 2743 O O . LEU A 1 346 ? 22.547 21.096 -60.008 1.00 69.50 346 LEU A O 1
ATOM 2747 N N . VAL A 1 347 ? 20.721 22.342 -59.581 1.00 69.88 347 VAL A N 1
ATOM 2748 C CA . VAL A 1 347 ? 21.397 23.620 -59.341 1.00 69.88 347 VAL A CA 1
ATOM 2749 C C . VAL A 1 347 ? 21.019 24.137 -57.968 1.00 69.88 347 VAL A C 1
ATOM 2751 O O . VAL A 1 347 ? 19.848 24.106 -57.607 1.00 69.88 347 VAL A O 1
ATOM 2754 N N . LYS A 1 348 ? 21.997 24.610 -57.202 1.00 71.81 348 LYS A N 1
ATOM 2755 C CA . LYS A 1 348 ? 21.789 25.210 -55.883 1.00 71.81 348 LYS A CA 1
ATOM 2756 C C . LYS A 1 348 ? 22.506 26.547 -55.804 1.00 71.81 348 LYS A C 1
ATOM 2758 O O . LYS A 1 348 ? 23.687 26.629 -56.146 1.00 71.81 348 LYS A O 1
ATOM 2763 N N . ARG A 1 349 ? 21.810 27.576 -55.319 1.00 72.62 349 ARG A N 1
ATOM 2764 C CA . ARG A 1 349 ? 22.427 28.852 -54.946 1.00 72.62 349 ARG A CA 1
ATOM 2765 C C . ARG A 1 349 ? 23.245 28.647 -53.672 1.00 72.62 349 ARG A C 1
ATOM 2767 O O . ARG A 1 349 ? 22.742 28.104 -52.687 1.00 72.62 349 ARG A O 1
ATOM 2774 N N . VAL A 1 350 ? 24.506 29.055 -53.711 1.00 66.44 350 VAL A N 1
ATOM 2775 C CA . VAL A 1 350 ? 25.438 28.977 -52.585 1.00 66.44 350 VAL A CA 1
ATOM 2776 C C . VAL A 1 350 ? 26.080 30.328 -52.347 1.00 66.44 350 VAL A C 1
ATOM 2778 O O . VAL A 1 350 ? 26.465 31.026 -53.284 1.00 66.44 350 VAL A O 1
ATOM 2781 N N . GLU A 1 351 ? 26.208 30.674 -51.078 1.00 73.62 351 GLU A N 1
ATOM 2782 C CA . GLU A 1 351 ? 26.942 31.849 -50.643 1.00 73.62 351 GLU A CA 1
ATOM 2783 C C . GLU A 1 351 ? 28.340 31.416 -50.207 1.00 73.62 351 GLU A C 1
ATOM 2785 O O . GLU A 1 351 ? 28.516 30.383 -49.559 1.00 73.62 351 GLU A O 1
ATOM 2790 N N . PHE A 1 352 ? 29.353 32.170 -50.614 1.00 65.00 352 PHE A N 1
ATOM 2791 C CA . PHE A 1 352 ? 30.739 31.906 -50.254 1.00 65.00 352 PHE A CA 1
ATOM 2792 C C . PHE A 1 352 ? 31.500 33.221 -50.123 1.00 65.00 352 PHE A C 1
ATOM 2794 O O . PHE A 1 352 ? 31.113 34.238 -50.694 1.00 65.00 352 PHE A O 1
ATOM 2801 N N . HIS A 1 353 ? 32.587 33.217 -49.361 1.00 63.09 353 HIS A N 1
ATOM 2802 C CA . HIS A 1 353 ? 33.480 34.366 -49.286 1.00 63.09 353 HIS A CA 1
ATOM 2803 C C . HIS A 1 353 ? 34.581 34.224 -50.332 1.00 63.09 353 HIS A C 1
ATOM 2805 O O . HIS A 1 353 ? 35.180 33.155 -50.453 1.00 63.09 353 HIS A O 1
ATOM 2811 N N . ASP A 1 354 ? 34.829 35.284 -51.099 1.00 64.25 354 ASP A N 1
ATOM 2812 C CA . ASP A 1 354 ? 35.990 35.330 -51.983 1.00 64.25 354 ASP A CA 1
ATOM 2813 C C . ASP A 1 354 ? 37.296 35.512 -51.189 1.00 64.25 354 ASP A C 1
ATOM 2815 O O . ASP A 1 354 ? 37.295 35.682 -49.967 1.00 64.25 354 ASP A O 1
ATOM 2819 N N . GLU A 1 355 ? 38.430 35.488 -51.888 1.00 54.62 355 GLU A N 1
ATOM 2820 C CA . GLU A 1 355 ? 39.766 35.624 -51.287 1.00 54.62 355 GLU A CA 1
ATOM 2821 C C . GLU A 1 355 ? 39.971 36.964 -50.555 1.00 54.62 355 GLU A C 1
ATOM 2823 O O . GLU A 1 355 ? 40.898 37.099 -49.759 1.00 54.62 355 GLU A O 1
ATOM 2828 N N . THR A 1 356 ? 39.091 37.946 -50.780 1.00 58.28 356 THR A N 1
ATOM 2829 C CA . THR A 1 356 ? 39.101 39.247 -50.093 1.00 58.28 356 THR A CA 1
ATOM 2830 C C . THR A 1 356 ? 38.160 39.302 -48.886 1.00 58.28 356 THR A C 1
ATOM 2832 O O . THR A 1 356 ? 38.068 40.336 -48.226 1.00 58.28 356 THR A O 1
ATOM 2835 N N . GLY A 1 357 ? 37.468 38.200 -48.575 1.00 52.97 357 GLY A N 1
ATOM 2836 C CA . GLY A 1 357 ? 36.484 38.112 -47.496 1.00 52.97 357 GLY A CA 1
ATOM 2837 C C . GLY A 1 357 ? 35.117 38.707 -47.847 1.00 52.97 357 GLY A C 1
ATOM 2838 O O . GLY A 1 357 ? 34.262 38.832 -46.970 1.00 52.97 357 GLY A O 1
ATOM 2839 N N . THR A 1 358 ? 34.880 39.069 -49.111 1.00 57.56 358 THR A N 1
ATOM 2840 C CA . THR A 1 358 ? 33.598 39.628 -49.551 1.00 57.56 358 THR A CA 1
ATOM 2841 C C . THR A 1 358 ? 32.615 38.492 -49.816 1.00 57.56 358 THR A C 1
ATOM 2843 O O . THR A 1 358 ? 32.947 37.522 -50.496 1.00 57.56 358 THR A O 1
ATOM 2846 N N . LEU A 1 359 ? 31.390 38.590 -49.286 1.00 62.44 359 LEU A N 1
ATOM 2847 C CA . LEU A 1 359 ? 30.327 37.624 -49.579 1.00 62.44 359 LEU A CA 1
ATOM 2848 C C . LEU A 1 359 ? 29.948 37.699 -51.067 1.00 62.44 359 LEU A C 1
ATOM 2850 O O . LEU A 1 359 ? 29.592 38.761 -51.582 1.00 62.44 359 LEU A O 1
ATOM 2854 N N . LYS A 1 360 ? 30.025 36.561 -51.749 1.00 65.56 360 LYS A N 1
ATOM 2855 C CA . LYS A 1 360 ? 29.622 36.359 -53.138 1.00 65.56 360 LYS A CA 1
ATOM 2856 C C . LYS A 1 360 ? 28.575 35.258 -53.205 1.00 65.56 360 LYS A C 1
ATOM 2858 O O . LYS A 1 360 ? 28.561 34.327 -52.403 1.00 65.56 360 LYS A O 1
ATOM 2863 N N . ILE A 1 361 ? 27.702 35.371 -54.196 1.00 61.88 361 ILE A N 1
ATOM 2864 C CA . ILE A 1 361 ? 26.695 34.363 -54.508 1.00 61.88 361 ILE A CA 1
ATOM 2865 C C . ILE A 1 361 ? 27.166 33.621 -55.756 1.00 61.88 361 ILE A C 1
ATOM 2867 O O . ILE A 1 361 ? 27.682 34.226 -56.698 1.00 61.88 361 ILE A O 1
ATOM 2871 N N . GLY A 1 362 ? 27.017 32.303 -55.746 1.00 67.62 362 GLY A N 1
ATOM 2872 C CA . GLY A 1 362 ? 27.338 31.433 -56.864 1.00 67.62 362 GLY A CA 1
ATOM 2873 C C . GLY A 1 362 ? 26.318 30.317 -57.031 1.00 67.62 362 GLY A C 1
ATOM 2874 O O . GLY A 1 362 ? 25.425 30.127 -56.203 1.00 67.62 362 GLY A O 1
ATOM 2875 N N . LEU A 1 363 ? 26.463 29.565 -58.115 1.00 66.75 363 LEU A N 1
ATOM 2876 C CA . LEU A 1 363 ? 25.650 28.391 -58.401 1.00 66.75 363 LEU A CA 1
ATOM 2877 C C . LEU A 1 363 ? 26.513 27.133 -58.319 1.00 66.75 363 LEU A C 1
ATOM 2879 O O . LEU A 1 363 ? 27.625 27.073 -58.845 1.00 66.75 363 LEU A O 1
ATOM 2883 N N . LYS A 1 364 ? 25.988 26.104 -57.663 1.00 69.88 364 LYS A N 1
ATOM 2884 C CA . LYS A 1 364 ? 26.581 24.771 -57.597 1.00 69.88 364 LYS A CA 1
ATOM 2885 C C . LYS A 1 364 ? 25.749 23.815 -58.436 1.00 69.88 364 LYS A C 1
ATOM 2887 O O . LYS A 1 364 ? 24.528 23.812 -58.309 1.00 69.88 364 LYS A O 1
ATOM 2892 N N . PHE A 1 365 ? 26.404 22.991 -59.250 1.00 69.25 365 PHE A N 1
ATOM 2893 C CA . PHE A 1 365 ? 25.738 22.057 -60.158 1.00 69.25 365 PHE A CA 1
ATOM 2894 C C . PHE A 1 365 ? 26.049 20.611 -59.767 1.00 69.25 365 PHE A C 1
ATOM 2896 O O . PHE A 1 365 ? 27.181 20.269 -59.414 1.00 69.25 365 PHE A O 1
ATOM 2903 N N . ARG A 1 366 ? 25.043 19.739 -59.847 1.00 68.25 366 ARG A N 1
ATOM 2904 C CA . ARG A 1 366 ? 25.167 18.301 -59.579 1.00 68.25 366 ARG A CA 1
ATOM 2905 C C . ARG A 1 366 ? 24.373 17.509 -60.610 1.00 68.25 366 ARG A C 1
ATOM 2907 O O . ARG A 1 366 ? 23.202 17.792 -60.837 1.00 68.25 366 ARG A O 1
ATOM 2914 N N . LYS A 1 367 ? 24.976 16.474 -61.196 1.00 66.94 367 LYS A N 1
ATOM 2915 C CA . LYS A 1 367 ? 24.257 15.538 -62.070 1.00 66.94 367 LYS A CA 1
ATOM 2916 C C . LYS A 1 367 ? 23.626 14.415 -61.250 1.00 66.94 367 LYS A C 1
ATOM 2918 O O . LYS A 1 367 ? 24.311 13.765 -60.459 1.00 66.94 367 LYS A O 1
ATOM 2923 N N . VAL A 1 368 ? 22.339 14.159 -61.468 1.00 65.62 368 VAL A N 1
ATOM 2924 C CA . VAL A 1 368 ? 21.662 12.985 -60.901 1.00 65.62 368 VAL A CA 1
ATOM 2925 C C . VAL A 1 368 ? 21.900 11.803 -61.830 1.00 65.62 368 VAL A C 1
ATOM 2927 O O . VAL A 1 368 ? 21.548 11.860 -63.007 1.00 65.62 368 VAL A O 1
ATOM 2930 N N . HIS A 1 369 ? 22.504 10.739 -61.310 1.00 57.94 369 HIS A N 1
ATOM 2931 C CA . HIS A 1 369 ? 22.621 9.479 -62.037 1.00 57.94 369 HIS A CA 1
ATOM 2932 C C . HIS A 1 369 ? 21.379 8.627 -61.744 1.00 57.94 369 HIS A C 1
ATOM 2934 O O . HIS A 1 369 ? 20.980 8.542 -60.579 1.00 57.94 369 HIS A O 1
ATOM 2940 N N . PRO A 1 370 ? 20.754 7.996 -62.752 1.00 53.56 370 PRO A N 1
ATOM 2941 C CA . PRO A 1 370 ? 19.697 7.030 -62.495 1.00 53.56 370 PRO A CA 1
ATOM 2942 C C . PRO A 1 370 ? 20.274 5.863 -61.684 1.00 53.56 370 PRO A C 1
ATOM 2944 O O . PRO A 1 370 ? 21.308 5.303 -62.046 1.00 53.56 370 PRO A O 1
ATOM 2947 N N . VAL A 1 371 ? 19.618 5.520 -60.575 1.00 50.91 371 VAL A N 1
ATOM 2948 C CA . VAL A 1 371 ? 19.927 4.297 -59.824 1.00 50.91 371 VAL A CA 1
ATOM 2949 C C . VAL A 1 371 ? 19.535 3.117 -60.710 1.00 50.91 371 VAL A C 1
ATOM 2951 O O . VAL A 1 371 ? 18.396 3.062 -61.178 1.00 50.91 371 VAL A O 1
ATOM 2954 N N . VAL A 1 372 ? 20.501 2.239 -60.988 1.00 41.59 372 VAL A N 1
ATOM 2955 C CA . VAL A 1 372 ? 20.269 0.940 -61.639 1.00 41.59 372 VAL A CA 1
ATOM 2956 C C . VAL A 1 372 ? 19.632 -0.013 -60.644 1.00 41.59 372 VAL A C 1
ATOM 2958 O O . VAL A 1 372 ? 20.141 -0.065 -59.500 1.00 41.59 372 VAL A O 1
#

Organism: NCBI:txid1291518

Secondary structure (DSSP, 8-state):
--HHHHHHHHHHHHHHHHHHHHH--SS---HHHHHHHHHHHHHHHHHHHHHHHHHHHHHHHHHHHHHHHHHHHHHHHHHHHHHHHHHHHHHHHHHHHHHHHHHHHHHHHHHHHHHHHHHHHHHHHHHHHHHHHHHHHHHHHHHHHHHHHHHHHHHHHHHHHHHHHHHHHHHHHHHHHHHHHHHHHHHHHHHHHHHHHHHHHHHHHHHHHHHHHHHHHHHHHHHHHHHHHHHHHHHTTS--------------GGGGSSSTTSHHHHHHHHHHHHHTT-EEEEEES--HHHHHHHHHHHTSHHHHHHHHHHHHHSPBT-EEEGGG--TT-----GGG--SS-TT-EEEEEEEEE-TTS-EEEEEEEEEPPPP-

Foldseek 3Di:
DALVVLVVLLVVLVVVLVVLVVPDDDDPPDPVSVVSNVVSVVSNVVSVVVNVVNVVVVVVVVVVVVVVVVVVVVVVVVVVVVVVVVVVVVVVVVVVVVVVVVVVVVVVVVVVVVVVVVVVVVVVCVVVVVVVVVVVVVVVVVVVVVVVVVVVVVVVVVVVVVVVVVVVVVVVVVVVVVVVVVVVVVVVVVVVVVVVVVVVVVVVVVVVVVVVVVVVVVVVVVVVVVVVVVVVVVVVVVDDDDDDDDDDDDDDDPVVVVVVVVVPPVVVVVVVVLCVLAPAVEEPPDDPVRVVVVVVVCSPPVNSVVQSCCQPPNDAPFKDWSVDPPDNDTDHPDVVDDPPDQWTKIKHWYWDADPVRDIGIHIYIYTDHHDD